Protein AF-A0A7C2HCQ3-F1 (afdb_monomer)

pLDDT: mean 74.61, std 23.24, range [26.31, 96.69]

Solvent-accessible surface area (backbone atoms only — not comparable to full-atom values): 21684 Å² total; per-residue (Å²): 138,82,88,84,86,86,86,91,80,92,74,89,76,81,78,75,85,84,84,75,88,73,80,88,72,85,78,80,72,80,73,82,78,82,71,77,76,90,86,78,84,86,84,83,83,75,94,72,88,82,81,82,81,83,88,79,90,70,85,75,81,78,80,76,79,70,92,64,84,86,74,81,78,69,44,71,68,55,45,51,50,47,51,49,47,62,70,38,38,72,70,68,66,53,65,78,71,77,67,60,49,70,47,51,26,61,64,19,39,32,42,35,49,84,54,30,34,38,34,41,28,52,45,97,90,69,49,74,50,73,54,71,48,78,38,83,57,64,50,77,80,36,66,70,37,65,40,83,39,46,25,30,44,51,51,51,51,50,50,50,56,50,49,54,50,47,39,50,54,29,48,53,54,52,52,50,52,52,35,60,74,69,71,52,68,93,79,68,55,95,73,68,74,78,68,57,69,68,58,54,50,46,52,53,51,50,50,52,51,49,51,47,40,62,68,52,46,47,27,48,53,53,42,56,56,46,36,77,75,39,71,75,38,73,41,58,58,56,37,30,50,51,28,41,51,48,37,51,51,51,49,52,52,50,53,56,57,51,54,69,39,70,71,51,38,50,30,49,51,35,37,34,49,48,33,8,47,43,50,26,52,74,68,70,49,79,85,44,75,76,55,19,68,75,44,60,58,81,50,62,83,34,69,67,29,50,52,52,40,38,50,56,48,42,33,57,54,54,47,71,52,88,59,91,46,72,69,50,46,48,48,51,62,60,70,41,44,66,57,38,50,3,49,32,41,50,52,50,55,52,25,69,74,38,84,82,42,80,58,44,78,60,48

Mean predicted aligned error: 15.87 Å

Structure (mmCIF, N/CA/C/O backbone):
data_AF-A0A7C2HCQ3-F1
#
_entry.id   AF-A0A7C2HCQ3-F1
#
loop_
_atom_site.group_PDB
_atom_site.id
_atom_site.type_symbol
_atom_site.label_atom_id
_atom_site.label_alt_id
_atom_site.label_comp_id
_atom_site.label_asym_id
_atom_site.label_entity_id
_atom_site.label_seq_id
_atom_site.pdbx_PDB_ins_code
_atom_site.Cartn_x
_atom_site.Cartn_y
_atom_site.Cartn_z
_atom_site.occupancy
_atom_site.B_iso_or_equiv
_atom_site.auth_seq_id
_atom_site.auth_comp_id
_atom_site.auth_asym_id
_atom_site.auth_atom_id
_atom_site.pdbx_PDB_model_num
ATOM 1 N N . MET A 1 1 ? -28.923 -28.740 -39.076 1.00 39.22 1 MET A N 1
ATOM 2 C CA . MET A 1 1 ? -30.188 -29.088 -38.390 1.00 39.22 1 MET A CA 1
ATOM 3 C C . MET A 1 1 ? -30.713 -27.851 -37.678 1.00 39.22 1 MET A C 1
ATOM 5 O O . MET A 1 1 ? -30.011 -27.348 -36.808 1.00 39.22 1 MET A O 1
ATOM 9 N N . PRO A 1 2 ? -31.864 -27.303 -38.096 1.00 40.78 2 PRO A N 1
ATOM 10 C CA . PRO A 1 2 ? -32.387 -26.059 -37.563 1.00 40.78 2 PRO A CA 1
ATOM 11 C C . PRO A 1 2 ? -33.374 -26.275 -36.411 1.00 40.78 2 PRO A C 1
ATOM 13 O O . PRO A 1 2 ? -34.019 -27.310 -36.264 1.00 40.78 2 PRO A O 1
ATOM 16 N N . TRP A 1 3 ? -33.458 -25.212 -35.626 1.00 28.98 3 TRP A N 1
ATOM 17 C CA . TRP A 1 3 ? -34.387 -24.896 -34.557 1.00 28.98 3 TRP A CA 1
ATOM 18 C C . TRP A 1 3 ? -35.857 -25.235 -34.859 1.00 28.98 3 TRP A C 1
ATOM 20 O O . TRP A 1 3 ? -36.369 -24.902 -35.927 1.00 28.98 3 TRP A O 1
ATOM 30 N N . LYS A 1 4 ? -36.575 -25.766 -33.859 1.00 36.06 4 LYS A N 1
ATOM 31 C CA . LYS A 1 4 ? -38.046 -25.736 -33.792 1.00 36.06 4 LYS A CA 1
ATOM 32 C C . LYS A 1 4 ? -38.505 -24.709 -32.739 1.00 36.06 4 LYS A C 1
ATOM 34 O O . LYS A 1 4 ? -38.176 -24.834 -31.565 1.00 36.06 4 LYS A O 1
ATOM 39 N N . LYS A 1 5 ? -39.259 -23.696 -33.188 1.00 35.16 5 LYS A N 1
ATOM 40 C CA . LYS A 1 5 ? -40.186 -22.820 -32.421 1.00 35.16 5 LYS A CA 1
ATOM 41 C C . LYS A 1 5 ? -41.509 -23.596 -32.208 1.00 35.16 5 LYS A C 1
ATOM 43 O O . LYS A 1 5 ? -41.767 -24.477 -33.019 1.00 35.16 5 LYS A O 1
ATOM 48 N N . ALA A 1 6 ? -42.461 -23.357 -31.299 1.00 37.09 6 ALA A N 1
ATOM 49 C CA . ALA A 1 6 ? -42.727 -22.589 -30.063 1.00 37.09 6 ALA A CA 1
ATOM 50 C C . ALA A 1 6 ? -44.045 -23.207 -29.471 1.00 37.09 6 ALA A C 1
ATOM 52 O O . ALA A 1 6 ? -44.623 -24.075 -30.130 1.00 37.09 6 ALA A O 1
ATOM 53 N N . PRO A 1 7 ? -44.580 -22.786 -28.303 1.00 34.94 7 PRO A N 1
ATOM 54 C CA . PRO A 1 7 ? -45.699 -21.830 -28.382 1.00 34.94 7 PRO A CA 1
ATOM 55 C C . PRO A 1 7 ? -45.734 -20.790 -27.235 1.00 34.94 7 PRO A C 1
ATOM 57 O O . PRO A 1 7 ? -45.015 -20.925 -26.244 1.00 34.94 7 PRO A O 1
ATOM 60 N N . PRO A 1 8 ? -46.545 -19.721 -27.366 1.00 41.28 8 PRO A N 1
ATOM 61 C CA . PRO A 1 8 ? -46.598 -18.610 -26.424 1.00 41.28 8 PRO A CA 1
ATOM 62 C C . PRO A 1 8 ? -47.683 -18.831 -25.365 1.00 41.28 8 PRO A C 1
ATOM 64 O O . PRO A 1 8 ? -48.805 -19.198 -25.695 1.00 41.28 8 PRO A O 1
ATOM 67 N N . THR A 1 9 ? -47.405 -18.501 -24.105 1.00 35.47 9 THR A N 1
ATOM 68 C CA . THR A 1 9 ? -48.469 -18.288 -23.113 1.00 35.47 9 THR A CA 1
ATOM 69 C C . THR A 1 9 ? -48.122 -17.129 -22.196 1.00 35.47 9 THR A C 1
ATOM 71 O O . THR A 1 9 ? -47.244 -17.189 -21.338 1.00 35.47 9 THR A O 1
ATOM 74 N N . THR A 1 10 ? -48.863 -16.054 -22.413 1.00 37.06 10 THR A N 1
ATOM 75 C CA . THR A 1 10 ? -49.071 -14.915 -21.532 1.00 37.06 10 THR A CA 1
ATOM 76 C C . THR A 1 10 ? -49.632 -15.349 -20.179 1.00 37.06 10 THR A C 1
ATOM 78 O O . THR A 1 10 ? -50.736 -15.881 -20.115 1.00 37.06 10 THR A O 1
ATOM 81 N N . ALA A 1 11 ? -48.942 -15.022 -19.088 1.00 33.28 11 ALA A N 1
ATOM 82 C CA . ALA A 1 11 ? -49.565 -14.873 -17.775 1.00 33.28 11 ALA A CA 1
ATOM 83 C C . ALA A 1 11 ? -48.771 -13.858 -16.941 1.00 33.28 11 ALA A C 1
ATOM 85 O O . ALA A 1 11 ? -47.763 -14.171 -16.310 1.00 33.28 11 ALA A O 1
ATOM 86 N N . ARG A 1 12 ? -49.237 -12.603 -16.940 1.00 33.84 12 ARG A N 1
ATOM 87 C CA . ARG A 1 12 ? -48.813 -11.577 -15.980 1.00 33.84 12 ARG A CA 1
ATOM 88 C C . ARG A 1 12 ? -49.200 -12.042 -14.575 1.00 33.84 12 ARG A C 1
ATOM 90 O O . ARG A 1 12 ? -50.343 -11.863 -14.159 1.00 33.84 12 ARG A O 1
ATOM 97 N N . ARG A 1 13 ? -48.258 -12.592 -13.811 1.00 30.84 13 ARG A N 1
ATOM 98 C CA . ARG A 1 13 ? -48.459 -12.817 -12.376 1.00 30.84 13 ARG A CA 1
ATOM 99 C C . ARG A 1 13 ? -48.162 -11.508 -11.641 1.00 30.84 13 ARG A C 1
ATOM 101 O O . ARG A 1 13 ? -47.013 -11.169 -11.386 1.00 30.84 13 ARG A O 1
ATOM 108 N N . ARG A 1 14 ? -49.219 -10.743 -11.344 1.00 31.03 14 ARG A N 1
ATOM 109 C CA . ARG A 1 14 ? -49.188 -9.623 -10.386 1.00 31.03 14 ARG A CA 1
ATOM 110 C C . ARG A 1 14 ? -48.670 -10.160 -9.047 1.00 31.03 14 ARG A C 1
ATOM 112 O O . ARG A 1 14 ? -49.400 -10.855 -8.344 1.00 31.03 14 ARG A O 1
ATOM 119 N N . LEU A 1 15 ? -47.433 -9.835 -8.683 1.00 30.59 15 LEU A N 1
ATOM 120 C CA . LEU A 1 15 ? -46.967 -9.974 -7.306 1.00 30.59 15 LEU A CA 1
ATOM 121 C C . LEU A 1 15 ? -47.602 -8.842 -6.490 1.00 30.59 15 LEU A C 1
ATOM 123 O O . LEU A 1 15 ? -47.352 -7.662 -6.733 1.00 30.59 15 LEU A O 1
ATOM 127 N N . LYS A 1 16 ? -48.501 -9.212 -5.571 1.00 29.22 16 LYS A N 1
ATOM 128 C CA . LYS A 1 16 ? -49.044 -8.309 -4.549 1.00 29.22 16 LYS A CA 1
ATOM 129 C C . LYS A 1 16 ? -47.906 -7.893 -3.600 1.00 29.22 16 LYS A C 1
ATOM 131 O O . LYS A 1 16 ? -47.103 -8.752 -3.240 1.00 29.22 16 LYS A O 1
ATOM 136 N N . PRO A 1 17 ? -47.846 -6.631 -3.148 1.00 29.84 17 PRO A N 1
ATOM 137 C CA . PRO A 1 17 ? -46.882 -6.219 -2.135 1.00 29.84 17 PRO A CA 1
ATOM 138 C C . PRO A 1 17 ? -47.277 -6.832 -0.783 1.00 29.84 17 PRO A C 1
ATOM 140 O O . PRO A 1 17 ? -48.382 -6.588 -0.292 1.00 29.84 17 PRO A O 1
ATOM 143 N N . SER A 1 18 ? -46.400 -7.637 -0.174 1.00 33.28 18 SER A N 1
ATOM 144 C CA . SER A 1 18 ? -46.623 -8.115 1.192 1.00 33.28 18 SER A CA 1
ATOM 145 C C . SER A 1 18 ? -46.384 -6.966 2.168 1.00 33.28 18 SER A C 1
ATOM 147 O O . SER A 1 18 ? -45.252 -6.564 2.436 1.00 33.28 18 SER A O 1
ATOM 149 N N . ARG A 1 19 ? -47.477 -6.426 2.706 1.00 32.88 19 ARG A N 1
ATOM 150 C CA . ARG A 1 19 ? -47.459 -5.611 3.916 1.00 32.88 19 ARG A CA 1
ATOM 151 C C . ARG A 1 19 ? -47.148 -6.522 5.104 1.00 32.88 19 ARG A C 1
ATOM 153 O O . ARG A 1 19 ? -48.016 -7.259 5.552 1.00 32.88 19 ARG A O 1
ATOM 160 N N . SER A 1 20 ? -45.946 -6.406 5.648 1.00 32.47 20 SER A N 1
ATOM 161 C CA . SER A 1 20 ? -45.693 -6.656 7.067 1.00 32.47 20 SER A CA 1
ATOM 162 C C . SER A 1 20 ? -44.852 -5.499 7.592 1.00 32.47 20 SER A C 1
ATOM 164 O O . SER A 1 20 ? -43.623 -5.541 7.615 1.00 32.47 20 SER A O 1
ATOM 166 N N . ALA A 1 21 ? -45.544 -4.420 7.955 1.00 33.69 21 ALA A N 1
ATOM 167 C CA . ALA A 1 21 ? -44.992 -3.362 8.782 1.00 33.69 21 ALA A CA 1
ATOM 168 C C . ALA A 1 21 ? -44.773 -3.938 10.190 1.00 33.69 21 ALA A C 1
ATOM 170 O O . ALA A 1 21 ? -45.650 -3.876 11.046 1.00 33.69 21 ALA A O 1
ATOM 171 N N . GLY A 1 22 ? -43.617 -4.569 10.395 1.00 27.75 22 GLY A N 1
ATOM 172 C CA . GLY A 1 22 ? -43.111 -4.906 11.717 1.00 27.75 22 GLY A CA 1
ATOM 173 C C . GLY A 1 22 ? -42.510 -3.651 12.332 1.00 27.75 22 GLY A C 1
ATOM 174 O O . GLY A 1 22 ? -41.503 -3.137 11.850 1.00 27.75 22 GLY A O 1
ATOM 175 N N . SER A 1 23 ? -43.158 -3.129 13.369 1.00 28.22 23 SER A N 1
AT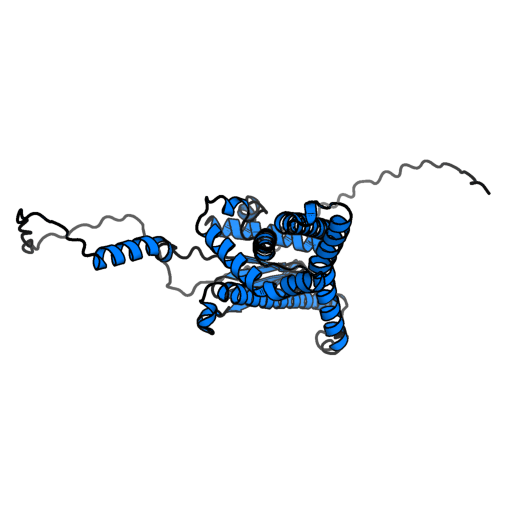OM 176 C CA . SER A 1 23 ? -42.695 -1.990 14.152 1.00 28.22 23 SER A CA 1
ATOM 177 C C . SER A 1 23 ? -41.275 -2.227 14.676 1.00 28.22 23 SER A C 1
ATOM 179 O O . SER A 1 23 ? -41.056 -3.102 15.516 1.00 28.22 23 SER A O 1
ATOM 181 N N . TRP A 1 24 ? -40.320 -1.424 14.215 1.00 28.72 24 TRP A N 1
ATOM 182 C CA . TRP A 1 24 ? -38.993 -1.327 14.808 1.00 28.72 24 TRP A CA 1
ATOM 183 C C . TRP A 1 24 ? -39.133 -0.742 16.220 1.00 28.72 24 TRP A C 1
ATOM 185 O O . TRP A 1 24 ? -39.399 0.447 16.386 1.00 28.72 24 TRP A O 1
ATOM 195 N N . LYS A 1 25 ? -39.009 -1.587 17.250 1.00 26.72 25 LYS A N 1
ATOM 196 C CA . LYS A 1 25 ? -38.786 -1.139 18.629 1.00 26.72 25 LYS A CA 1
ATOM 197 C C . LYS A 1 25 ? -37.290 -1.271 18.922 1.00 26.72 25 LYS A C 1
ATOM 199 O O . LYS A 1 25 ? -36.770 -2.380 18.822 1.00 26.72 25 LYS A O 1
ATOM 204 N N . PRO A 1 26 ? -36.582 -0.186 19.275 1.00 30.02 26 PRO A N 1
ATOM 205 C CA . PRO A 1 26 ? -35.179 -0.277 19.638 1.00 30.02 26 PRO A CA 1
ATOM 206 C C . PRO A 1 26 ? -35.065 -0.975 20.994 1.00 30.02 26 PRO A C 1
ATOM 208 O O . PRO A 1 26 ? -35.441 -0.426 22.032 1.00 30.02 26 PRO A O 1
ATOM 211 N N . THR A 1 27 ? -34.542 -2.197 20.999 1.00 29.80 27 THR A N 1
ATOM 212 C CA . THR A 1 27 ? -34.106 -2.862 22.224 1.00 29.80 27 THR A CA 1
ATOM 213 C C . THR A 1 27 ? -32.934 -2.055 22.778 1.00 29.80 27 THR A C 1
ATOM 215 O O . THR A 1 27 ? -31.862 -2.000 22.177 1.00 29.80 27 THR A O 1
ATOM 218 N N . ARG A 1 28 ? -33.148 -1.358 23.902 1.00 27.86 28 ARG A N 1
ATOM 219 C CA . ARG A 1 28 ? -32.086 -0.660 24.637 1.00 27.86 28 ARG A CA 1
ATOM 220 C C . ARG A 1 28 ? -31.093 -1.696 25.159 1.00 27.86 28 ARG A C 1
ATOM 222 O O . ARG A 1 28 ? -31.261 -2.222 26.256 1.00 27.86 28 ARG A O 1
ATOM 229 N N . VAL A 1 29 ? -30.043 -1.965 24.394 1.00 33.03 29 VAL A N 1
ATOM 230 C CA . VAL A 1 29 ? -28.829 -2.574 24.934 1.00 33.03 29 VAL A CA 1
ATOM 231 C C . VAL A 1 29 ? -28.224 -1.537 25.877 1.00 33.03 29 VAL A C 1
ATOM 233 O O . VAL A 1 29 ? -27.977 -0.395 25.481 1.00 33.03 29 VAL A O 1
ATOM 236 N N . ARG A 1 30 ? -28.071 -1.893 27.157 1.00 26.31 30 ARG A N 1
ATOM 237 C CA . ARG A 1 30 ? -27.390 -1.042 28.136 1.00 26.31 30 ARG A CA 1
ATOM 238 C C . ARG A 1 30 ? -25.979 -0.783 27.616 1.00 26.31 30 ARG A C 1
ATOM 240 O O . ARG A 1 30 ? -25.147 -1.681 27.629 1.00 26.31 30 ARG A O 1
ATOM 247 N N . ALA A 1 31 ? -25.721 0.446 27.181 1.00 29.70 31 ALA A N 1
ATOM 248 C CA . ALA A 1 31 ? -24.365 0.938 27.029 1.00 29.70 31 ALA A CA 1
ATOM 249 C C . ALA A 1 31 ? -23.656 0.726 28.371 1.00 29.70 31 ALA A C 1
ATOM 251 O O . ALA A 1 31 ? -24.111 1.245 29.399 1.00 29.70 31 ALA A O 1
ATOM 252 N N . ALA A 1 32 ? -22.583 -0.064 28.375 1.00 32.44 32 ALA A N 1
ATOM 253 C CA . ALA A 1 32 ? -21.645 -0.066 29.481 1.00 32.44 32 ALA A CA 1
ATOM 254 C C . ALA A 1 32 ? -21.129 1.371 29.602 1.00 32.44 32 ALA A C 1
ATOM 256 O O . ALA A 1 32 ? -20.390 1.870 28.756 1.00 32.44 32 ALA A O 1
ATOM 257 N N . ARG A 1 33 ? -21.649 2.083 30.602 1.00 28.00 33 ARG A N 1
ATOM 258 C CA . ARG A 1 33 ? -21.307 3.468 30.888 1.00 28.00 33 ARG A CA 1
ATOM 259 C C . ARG A 1 33 ? -19.892 3.446 31.455 1.00 28.00 33 ARG A C 1
ATOM 261 O O . ARG A 1 33 ? -19.719 3.215 32.647 1.00 28.00 33 ARG A O 1
ATOM 268 N N . TRP A 1 34 ? -18.896 3.623 30.594 1.00 36.94 34 TRP A N 1
ATOM 269 C CA . TRP A 1 34 ? -17.533 3.897 31.029 1.00 36.94 34 TRP A CA 1
ATOM 270 C C . TRP A 1 34 ? -17.567 5.185 31.863 1.00 36.94 34 TRP A C 1
ATOM 272 O O . TRP A 1 34 ? -17.940 6.246 31.359 1.00 36.94 34 TRP A O 1
ATOM 282 N N . ARG A 1 35 ? -17.293 5.066 33.166 1.00 30.44 35 ARG A N 1
ATOM 283 C CA . ARG A 1 35 ? -16.998 6.210 34.030 1.00 30.44 35 ARG A CA 1
ATOM 284 C C . ARG A 1 35 ? -15.485 6.423 33.969 1.00 30.44 35 ARG A C 1
ATOM 286 O O . ARG A 1 35 ? -14.764 5.462 34.244 1.00 30.44 35 ARG A O 1
ATOM 293 N N . PRO A 1 36 ? -14.998 7.623 33.624 1.00 34.38 36 PRO A N 1
ATOM 294 C CA . PRO A 1 36 ? -13.604 7.950 33.873 1.00 34.38 36 PRO A CA 1
ATOM 295 C C . PRO A 1 36 ? -13.326 7.849 35.385 1.00 34.38 36 PRO A C 1
ATOM 297 O O . PRO A 1 36 ? -14.243 8.092 36.175 1.00 34.38 36 PRO A O 1
ATOM 300 N N . PRO A 1 37 ? -12.102 7.490 35.808 1.00 38.00 37 PRO A N 1
ATOM 301 C CA . PRO A 1 37 ? -11.688 7.667 37.193 1.00 38.00 37 PRO A CA 1
ATOM 302 C C . PRO A 1 37 ? -11.868 9.139 37.569 1.00 38.00 37 PRO A C 1
ATOM 304 O O . PRO A 1 37 ? -11.482 10.023 36.798 1.00 38.00 37 PRO A O 1
ATOM 307 N N . ASP A 1 38 ? -12.483 9.397 38.719 1.00 34.53 38 ASP A N 1
ATOM 308 C CA . ASP A 1 38 ? -12.695 10.748 39.224 1.00 34.53 38 ASP A CA 1
ATOM 309 C C . ASP A 1 38 ? -11.347 11.492 39.286 1.00 34.53 38 ASP A C 1
ATOM 311 O O . ASP A 1 38 ? -10.428 11.060 39.981 1.00 34.53 38 ASP A O 1
ATOM 315 N N . GLY A 1 39 ? -11.217 12.601 38.542 1.00 44.69 39 GLY A N 1
ATOM 316 C CA . GLY A 1 39 ? -10.129 13.566 38.756 1.00 44.69 39 GLY A CA 1
ATOM 317 C C . GLY A 1 39 ? -9.151 13.869 37.614 1.00 44.69 39 GLY A C 1
ATOM 318 O O . GLY A 1 39 ? -8.042 14.302 37.911 1.00 44.69 39 GLY A O 1
ATOM 319 N N . ALA A 1 40 ? -9.503 13.735 36.330 1.00 38.19 40 ALA A N 1
ATOM 320 C CA . ALA A 1 40 ? -8.651 14.282 35.263 1.00 38.19 40 ALA A CA 1
ATOM 321 C C . ALA A 1 40 ? -9.455 15.008 34.173 1.00 38.19 40 ALA A C 1
ATOM 323 O O . ALA A 1 40 ? -10.279 14.408 33.491 1.00 38.19 40 ALA A O 1
ATOM 324 N N . TYR A 1 41 ? -9.141 16.298 34.003 1.00 37.84 41 TYR A N 1
ATOM 325 C CA . TYR A 1 41 ? -9.668 17.259 33.020 1.00 37.84 41 TYR A CA 1
ATOM 326 C C . TYR A 1 41 ? -11.027 17.909 33.327 1.00 37.84 41 TYR A C 1
ATOM 328 O O . TYR A 1 41 ? -11.948 17.892 32.513 1.00 37.84 41 TYR A O 1
ATOM 336 N N . ALA A 1 42 ? -11.107 18.617 34.456 1.00 31.20 42 ALA A N 1
ATOM 337 C CA . ALA A 1 42 ? -12.008 19.762 34.573 1.00 31.20 42 ALA A CA 1
ATOM 338 C C . ALA A 1 42 ? -11.372 20.975 33.863 1.00 31.20 42 ALA A C 1
ATOM 340 O O . ALA A 1 42 ? -10.404 21.557 34.348 1.00 31.20 42 ALA A O 1
ATOM 341 N N . ARG A 1 43 ? -11.896 21.344 32.687 1.00 35.53 43 ARG A N 1
ATOM 342 C CA . ARG A 1 43 ? -11.726 22.694 32.134 1.00 35.53 43 ARG A CA 1
ATOM 343 C C . ARG A 1 43 ? -12.791 23.585 32.769 1.00 35.53 43 ARG A C 1
ATOM 345 O O . ARG A 1 43 ? -13.917 23.635 32.285 1.00 35.53 43 ARG A O 1
ATOM 352 N N . GLU A 1 44 ? -12.426 24.285 33.834 1.00 32.75 44 GLU A N 1
ATOM 353 C CA . GLU A 1 44 ? -13.150 25.475 34.274 1.00 32.75 44 GLU A CA 1
ATOM 354 C C . GLU A 1 44 ? -12.566 26.693 33.556 1.00 32.75 44 GLU A C 1
ATOM 356 O O . GLU A 1 44 ? -11.386 27.012 33.669 1.00 32.75 44 GLU A O 1
ATOM 361 N N . GLY A 1 45 ? -13.407 27.350 32.766 1.00 29.55 45 GLY A N 1
ATOM 362 C CA . GLY A 1 45 ? -13.122 28.618 32.103 1.00 29.55 45 GLY A CA 1
ATOM 363 C C . GLY A 1 45 ? -14.402 29.438 32.006 1.00 29.55 45 GLY A C 1
ATOM 364 O O . GLY A 1 45 ? -14.737 29.946 30.942 1.00 29.55 45 GLY A O 1
ATOM 365 N N . GLY A 1 46 ? -15.167 29.473 33.100 1.00 28.44 46 GLY A N 1
ATOM 366 C CA . GLY A 1 46 ? -16.272 30.399 33.297 1.00 28.44 46 GLY A CA 1
ATOM 367 C C . GLY A 1 46 ? -15.730 31.696 33.884 1.00 28.44 46 GLY A C 1
ATOM 368 O O . GLY A 1 46 ? -15.033 31.682 34.895 1.00 28.44 46 GLY A O 1
ATOM 369 N N . ALA A 1 47 ? -16.037 32.812 33.233 1.00 40.28 47 ALA A N 1
ATOM 370 C CA . ALA A 1 47 ? -15.734 34.145 33.719 1.00 40.28 47 ALA A CA 1
ATOM 371 C C . ALA A 1 47 ? -16.353 34.367 35.110 1.00 40.28 47 ALA A C 1
ATOM 373 O O . ALA A 1 47 ? -17.573 34.445 35.245 1.00 40.28 47 ALA A O 1
ATOM 374 N N . GLN A 1 48 ? -15.514 34.503 36.137 1.00 30.98 48 GLN A N 1
ATOM 375 C CA . GLN A 1 48 ? -15.893 35.085 37.421 1.00 30.98 48 GLN A CA 1
ATOM 376 C C . GLN A 1 48 ? -14.815 36.077 37.853 1.00 30.98 48 GLN A C 1
ATOM 378 O O . GLN A 1 48 ? -13.626 35.767 37.887 1.00 30.98 48 GLN A O 1
ATOM 383 N N . GLY A 1 49 ? -15.259 37.310 38.103 1.00 29.55 49 GLY A N 1
ATOM 384 C CA . GLY A 1 49 ? -14.416 38.444 38.443 1.00 29.55 49 GLY A CA 1
ATOM 385 C C . GLY A 1 49 ? -13.646 38.226 39.740 1.00 29.55 49 GLY A C 1
ATOM 386 O O . GLY A 1 49 ? -14.211 37.846 40.765 1.00 29.55 49 GLY A O 1
ATOM 387 N N . PHE A 1 50 ? -12.352 38.527 39.694 1.00 26.58 50 PHE A N 1
ATOM 388 C CA . PHE A 1 50 ? -11.507 38.556 40.874 1.00 26.58 50 PHE A CA 1
ATOM 389 C C . PHE A 1 50 ? -11.502 39.972 41.459 1.00 26.58 50 PHE A C 1
ATOM 391 O O . PHE A 1 50 ? -11.042 40.927 40.833 1.00 26.58 50 PHE A O 1
ATOM 398 N N . ARG A 1 51 ? -12.063 40.097 42.665 1.00 29.28 51 ARG A N 1
ATOM 399 C CA . ARG A 1 51 ? -11.990 41.282 43.527 1.00 29.28 51 ARG A CA 1
ATOM 400 C C . ARG A 1 51 ? -10.569 41.373 44.098 1.00 29.28 51 ARG A C 1
ATOM 402 O O . ARG A 1 51 ? -10.093 40.413 44.695 1.00 29.28 51 ARG A O 1
ATOM 409 N N . VAL A 1 52 ? -9.905 42.513 43.921 1.00 34.88 52 VAL A N 1
ATOM 410 C CA . VAL A 1 52 ? -8.565 42.793 44.468 1.00 34.88 52 VAL A CA 1
ATOM 411 C C . VAL A 1 52 ? -8.700 43.251 45.929 1.00 34.88 52 VAL A C 1
ATOM 413 O O . VAL A 1 52 ? -9.454 44.194 46.168 1.00 34.88 52 VAL A O 1
ATOM 416 N N . PRO A 1 53 ? -7.995 42.650 46.907 1.00 36.34 53 PRO A N 1
ATOM 417 C CA . PRO A 1 53 ? -7.821 43.248 48.224 1.00 36.34 53 PRO A CA 1
ATOM 418 C C . PRO A 1 53 ? -6.685 44.282 48.202 1.00 36.34 53 PRO A C 1
ATOM 420 O O . PRO A 1 53 ? -5.618 44.051 47.631 1.00 36.34 53 PRO A O 1
ATOM 423 N N . GLU A 1 54 ? -6.936 45.428 48.829 1.00 40.78 54 GLU A N 1
ATOM 424 C CA . GLU A 1 54 ? -5.999 46.534 49.026 1.00 40.78 54 GLU A CA 1
ATOM 425 C C . GLU A 1 54 ? -4.715 46.129 49.774 1.00 40.78 54 GLU A C 1
ATOM 427 O O . GLU A 1 54 ? -4.727 45.296 50.679 1.00 40.78 54 GLU A O 1
ATOM 432 N N . GLY A 1 55 ? -3.618 46.831 49.463 1.00 40.97 55 GLY A N 1
ATOM 433 C CA . GLY A 1 55 ? -2.608 47.168 50.470 1.00 40.97 55 GLY A CA 1
ATOM 434 C C . GLY A 1 55 ? -1.371 46.271 50.578 1.00 40.97 55 GLY A C 1
ATOM 435 O O . GLY A 1 55 ? -1.175 45.592 51.584 1.00 40.97 55 GLY A O 1
ATOM 436 N N . ARG A 1 56 ? -0.444 46.378 49.615 1.00 33.56 56 ARG A N 1
ATOM 437 C CA . ARG A 1 56 ? 1.009 46.387 49.895 1.00 33.56 56 ARG A CA 1
ATOM 438 C C . ARG A 1 56 ? 1.792 46.903 48.683 1.00 33.56 56 ARG A C 1
ATOM 440 O O . ARG A 1 56 ? 1.857 46.247 47.648 1.00 33.56 56 ARG A O 1
ATOM 447 N N . ILE A 1 57 ? 2.378 48.093 48.809 1.00 39.88 57 ILE A N 1
ATOM 448 C CA . ILE A 1 57 ? 3.261 48.682 47.796 1.00 39.88 57 ILE A CA 1
ATOM 449 C C . ILE A 1 57 ? 4.618 47.978 47.906 1.00 39.88 57 ILE A C 1
ATOM 451 O O . ILE A 1 57 ? 5.378 48.233 48.835 1.00 39.88 57 ILE A O 1
ATOM 455 N N . LEU A 1 58 ? 4.916 47.071 46.975 1.00 41.31 58 LEU A N 1
ATOM 456 C CA . LEU A 1 58 ? 6.285 46.612 46.737 1.00 41.31 58 LEU A CA 1
ATOM 457 C C . LEU A 1 58 ? 6.986 47.652 45.844 1.00 41.31 58 LEU A C 1
ATOM 459 O O . LEU A 1 58 ? 6.364 48.119 44.883 1.00 41.31 58 LEU A O 1
ATOM 463 N N . PRO A 1 59 ? 8.242 48.049 46.122 1.00 40.16 59 PRO A N 1
ATOM 464 C CA . PRO A 1 59 ? 8.940 49.007 45.276 1.00 40.16 59 PRO A CA 1
ATOM 465 C C . PRO A 1 59 ? 9.088 48.422 43.867 1.00 40.16 59 PRO A C 1
ATOM 467 O O . PRO A 1 59 ? 9.639 47.337 43.679 1.00 40.16 59 PRO A O 1
ATOM 470 N N . ARG A 1 60 ? 8.558 49.139 42.868 1.00 38.22 60 ARG A N 1
ATOM 471 C CA . ARG A 1 60 ? 8.757 48.821 41.449 1.00 38.22 60 ARG A CA 1
ATOM 472 C C . ARG A 1 60 ? 10.266 48.768 41.180 1.00 38.22 60 ARG A C 1
ATOM 474 O O . ARG A 1 60 ? 10.935 49.748 41.512 1.00 38.22 60 ARG A O 1
ATOM 481 N N . PRO A 1 61 ? 10.820 47.712 40.557 1.00 36.78 61 PRO A N 1
ATOM 482 C CA . PRO A 1 61 ? 12.166 47.816 40.026 1.00 36.78 61 PRO A CA 1
ATOM 483 C C . PRO A 1 61 ? 12.123 48.896 38.946 1.00 36.78 61 PRO A C 1
ATOM 485 O O . PRO A 1 61 ? 11.407 48.777 37.950 1.00 36.78 61 PRO A O 1
ATOM 488 N N . ALA A 1 62 ? 12.824 49.999 39.194 1.00 37.34 62 ALA A N 1
ATOM 489 C CA . ALA A 1 62 ? 13.032 51.037 38.208 1.00 37.34 62 ALA A CA 1
ATOM 490 C C . ALA A 1 62 ? 13.779 50.403 37.030 1.00 37.34 62 ALA A C 1
ATOM 492 O O . ALA A 1 62 ? 14.979 50.147 37.107 1.00 37.34 62 ALA A O 1
ATOM 493 N N . ILE A 1 63 ? 13.061 50.112 35.945 1.00 42.28 63 ILE A N 1
ATOM 494 C CA . ILE A 1 63 ? 13.688 49.802 34.665 1.00 42.28 63 ILE A CA 1
ATOM 495 C C . ILE A 1 63 ? 14.245 51.132 34.159 1.00 42.28 63 ILE A C 1
ATOM 497 O O . ILE A 1 63 ? 13.560 51.913 33.501 1.00 42.28 63 ILE A O 1
ATOM 501 N N . LEU A 1 64 ? 15.488 51.413 34.546 1.00 38.00 64 LEU A N 1
ATOM 502 C CA . LEU A 1 64 ? 16.339 52.411 33.917 1.00 38.00 64 LEU A CA 1
ATOM 503 C C . LEU A 1 64 ? 16.551 51.968 32.467 1.00 38.00 64 LEU A C 1
ATOM 505 O O . LEU A 1 64 ? 17.428 51.162 32.165 1.00 38.00 64 LEU A O 1
ATOM 509 N N . ILE A 1 65 ? 15.710 52.469 31.564 1.00 45.00 65 ILE A N 1
ATOM 510 C CA . ILE A 1 65 ? 15.948 52.369 30.126 1.00 45.00 65 ILE A CA 1
ATOM 511 C C . ILE A 1 65 ? 17.074 53.357 29.815 1.00 45.00 65 ILE A C 1
ATOM 513 O O . ILE A 1 65 ? 16.838 54.517 29.477 1.00 45.00 65 ILE A O 1
ATOM 517 N N . SER A 1 66 ? 18.316 52.900 29.991 1.00 40.94 66 SER A N 1
ATOM 518 C CA . SER A 1 66 ? 19.474 53.567 29.408 1.00 40.94 66 SER A CA 1
ATOM 519 C C . SER A 1 66 ? 19.310 53.549 27.892 1.00 40.94 66 SER A C 1
ATOM 521 O O . SER A 1 66 ? 19.053 52.510 27.281 1.00 40.94 66 SER A O 1
ATOM 523 N N . ARG A 1 67 ? 19.422 54.727 27.284 1.00 47.25 67 ARG A N 1
ATOM 524 C CA . ARG A 1 67 ? 19.255 54.980 25.852 1.00 47.25 67 ARG A CA 1
ATOM 525 C C . ARG A 1 67 ? 20.531 54.613 25.087 1.00 47.25 67 ARG A C 1
ATOM 527 O O . ARG A 1 67 ? 21.011 55.388 24.264 1.00 47.25 67 ARG A O 1
ATOM 534 N N . GLU A 1 68 ? 21.092 53.444 25.373 1.00 44.34 68 GLU A N 1
ATOM 535 C CA . GLU A 1 68 ? 22.230 52.899 24.643 1.00 44.34 68 GLU A CA 1
ATOM 536 C C . GLU A 1 68 ? 21.728 51.995 23.519 1.00 44.34 68 GLU A C 1
ATOM 538 O O . GLU A 1 68 ? 20.828 51.173 23.684 1.00 44.34 68 GLU A O 1
ATOM 543 N N . ARG A 1 69 ? 22.271 52.229 22.324 1.00 46.56 69 ARG A N 1
ATOM 544 C CA . ARG A 1 69 ? 21.914 51.561 21.072 1.00 46.56 69 ARG A CA 1
ATOM 545 C C . ARG A 1 69 ? 21.928 50.045 21.270 1.00 46.56 69 ARG A C 1
ATOM 547 O O . ARG A 1 69 ? 22.997 49.449 21.355 1.00 46.56 69 ARG A O 1
ATOM 554 N N . LEU A 1 70 ? 20.750 49.421 21.278 1.00 42.78 70 LEU A N 1
ATOM 555 C CA . LEU A 1 70 ? 20.612 47.968 21.263 1.00 42.78 70 LEU A CA 1
ATOM 556 C C . LEU A 1 70 ? 20.982 47.451 19.863 1.00 42.78 70 LEU A C 1
ATOM 558 O O . LEU A 1 70 ? 20.128 47.115 19.047 1.00 42.78 70 LEU A O 1
ATOM 562 N N . ILE A 1 71 ? 22.277 47.443 19.551 1.00 46.69 71 ILE A N 1
ATOM 563 C CA . ILE A 1 71 ? 22.806 46.698 18.414 1.00 46.69 71 ILE A CA 1
ATOM 564 C C . ILE A 1 71 ? 22.766 45.240 18.857 1.00 46.69 71 ILE A C 1
ATOM 566 O O . ILE A 1 71 ? 23.669 44.764 19.541 1.00 46.69 71 ILE A O 1
ATOM 570 N N . ILE A 1 72 ? 21.680 44.540 18.527 1.00 54.78 72 ILE A N 1
ATOM 571 C CA . ILE A 1 72 ? 21.603 43.090 18.695 1.00 54.78 72 ILE A CA 1
ATOM 572 C C . ILE A 1 72 ? 22.621 42.498 17.716 1.00 54.78 72 ILE A C 1
ATOM 574 O O . ILE A 1 72 ? 22.323 42.265 16.545 1.00 54.78 72 ILE A O 1
ATOM 578 N N . THR A 1 73 ? 23.854 42.295 18.173 1.00 52.78 73 THR A N 1
ATOM 579 C CA . THR A 1 73 ? 24.856 41.519 17.450 1.00 52.78 73 THR A CA 1
ATOM 580 C C . THR A 1 73 ? 24.416 40.059 17.482 1.00 52.78 73 THR A C 1
ATOM 582 O O . THR A 1 73 ? 24.756 39.280 18.370 1.00 52.78 73 THR A O 1
ATOM 585 N N . LEU A 1 74 ? 23.594 39.678 16.503 1.00 57.75 74 LEU A N 1
ATOM 586 C CA . LEU A 1 74 ? 23.316 38.281 16.196 1.00 57.75 74 LEU A CA 1
ATOM 587 C C . LEU A 1 74 ? 24.634 37.637 15.763 1.00 57.75 74 LEU A C 1
ATOM 589 O O . LEU A 1 74 ? 25.039 37.721 14.606 1.00 57.75 74 LEU A O 1
ATOM 593 N N . THR A 1 75 ? 25.335 37.012 16.707 1.00 78.62 75 THR A N 1
ATOM 594 C CA . THR A 1 75 ? 26.475 36.158 16.374 1.00 78.62 75 THR A CA 1
ATOM 595 C C . THR A 1 75 ? 25.996 35.051 15.438 1.00 78.62 75 THR A C 1
ATOM 597 O O . THR A 1 75 ? 24.847 34.609 15.522 1.00 78.62 75 THR A O 1
ATOM 600 N N . LEU A 1 76 ? 26.871 34.565 14.553 1.00 71.69 76 LEU A N 1
ATOM 601 C CA . LEU A 1 76 ? 26.524 33.497 13.611 1.00 71.69 76 LEU A CA 1
ATOM 602 C C . LEU A 1 76 ? 25.941 32.271 14.335 1.00 71.69 76 LEU A C 1
ATOM 604 O O . LEU A 1 76 ? 24.994 31.662 13.855 1.00 71.69 76 LEU A O 1
ATOM 608 N N . ALA A 1 77 ? 26.435 31.958 15.536 1.00 70.31 77 ALA A N 1
ATOM 609 C CA . ALA A 1 77 ? 25.898 30.890 16.373 1.00 70.31 77 ALA A CA 1
ATOM 610 C C . ALA A 1 77 ? 24.463 31.168 16.858 1.00 70.31 77 ALA A C 1
ATOM 612 O O . ALA A 1 77 ? 23.626 30.268 16.819 1.00 70.31 77 ALA A O 1
ATOM 613 N N . SER A 1 78 ? 24.154 32.394 17.290 1.00 72.25 78 SER A N 1
ATOM 614 C CA . SER A 1 78 ? 22.799 32.791 17.698 1.00 72.25 78 SER A CA 1
ATOM 615 C C . SER A 1 78 ? 21.839 32.833 16.512 1.00 72.25 78 SER A C 1
ATOM 617 O O . SER A 1 78 ? 20.709 32.372 16.634 1.00 72.25 78 SER A O 1
ATOM 619 N N . PHE A 1 79 ? 22.302 33.301 15.350 1.00 79.25 79 PHE A N 1
ATOM 620 C CA . PHE A 1 79 ? 21.536 33.261 14.108 1.00 79.25 79 PHE A CA 1
ATOM 621 C C . PHE A 1 79 ? 21.263 31.822 13.661 1.00 79.25 79 PHE A C 1
ATOM 623 O O . PHE A 1 79 ? 20.124 31.492 13.366 1.00 79.25 79 PHE A O 1
ATOM 630 N N . LEU A 1 80 ? 22.265 30.938 13.685 1.00 77.56 80 LEU A N 1
ATOM 631 C CA . LEU A 1 80 ? 22.093 29.522 13.347 1.00 77.56 80 LEU A CA 1
ATOM 632 C C . LEU A 1 80 ? 21.180 28.802 14.341 1.00 77.56 80 LEU A C 1
ATOM 634 O O . LEU A 1 80 ? 20.361 27.989 13.927 1.00 77.56 80 LEU A O 1
ATOM 638 N N . ARG A 1 81 ? 21.267 29.112 15.641 1.00 75.69 81 ARG A N 1
ATOM 639 C CA . ARG A 1 81 ? 20.344 28.579 16.654 1.00 75.69 81 ARG A CA 1
ATOM 640 C C . ARG A 1 81 ? 18.926 29.090 16.446 1.00 75.69 81 ARG A C 1
ATOM 642 O O . ARG A 1 81 ? 18.003 28.292 16.551 1.00 75.69 81 ARG A O 1
ATOM 649 N N . LEU A 1 82 ? 18.749 30.373 16.144 1.00 79.62 82 LEU A N 1
ATOM 650 C CA . LEU A 1 82 ? 17.443 30.968 15.876 1.00 79.62 82 LEU A CA 1
ATOM 651 C C . LEU A 1 82 ? 16.848 30.415 14.579 1.00 79.62 82 LEU A C 1
ATOM 653 O O . LEU A 1 82 ? 15.708 29.978 14.586 1.00 79.62 82 LEU A O 1
ATOM 657 N N . ALA A 1 83 ? 17.627 30.344 13.501 1.00 76.44 83 ALA A N 1
ATOM 658 C CA . ALA A 1 83 ? 17.232 29.720 12.244 1.00 76.44 83 ALA A CA 1
ATOM 659 C C . ALA A 1 83 ? 16.875 28.246 12.460 1.00 76.44 83 ALA A C 1
ATOM 661 O O . ALA A 1 83 ? 15.825 27.803 12.013 1.00 76.44 83 ALA A O 1
ATOM 662 N N . ALA A 1 84 ? 17.679 27.498 13.220 1.00 74.31 84 ALA A N 1
ATOM 663 C CA . ALA A 1 84 ? 17.359 26.124 13.588 1.00 74.31 84 ALA A CA 1
ATOM 664 C C . ALA A 1 84 ? 16.055 26.038 14.392 1.00 74.31 84 ALA A C 1
ATOM 666 O O . ALA A 1 84 ? 15.239 25.183 14.078 1.00 74.31 84 ALA A O 1
ATOM 667 N N . HIS A 1 85 ? 15.818 26.923 15.366 1.00 71.31 85 HIS A N 1
ATOM 668 C CA . HIS A 1 85 ? 14.572 26.960 16.143 1.00 71.31 85 HIS A CA 1
ATOM 669 C C . HIS A 1 85 ? 13.363 27.341 15.289 1.00 71.31 85 HIS A C 1
ATOM 671 O O . HIS A 1 85 ? 12.329 26.703 15.410 1.00 71.31 85 HIS A O 1
ATOM 677 N N . VAL A 1 86 ? 13.486 28.319 14.393 1.00 75.94 86 VAL A N 1
ATOM 678 C CA . VAL A 1 86 ? 12.419 28.730 13.468 1.00 75.94 86 VAL A CA 1
ATOM 679 C C . VAL A 1 86 ? 12.135 27.625 12.444 1.00 75.94 86 VAL A C 1
ATOM 681 O O . VAL A 1 86 ? 10.982 27.360 12.120 1.00 75.94 86 VAL A O 1
ATOM 684 N N . HIS A 1 87 ? 13.158 26.903 11.982 1.00 69.19 87 HIS A N 1
ATOM 685 C CA . HIS A 1 87 ? 12.986 25.738 11.112 1.00 69.19 87 HIS A CA 1
ATOM 686 C C . HIS A 1 87 ? 12.497 24.486 11.863 1.00 69.19 87 HIS A C 1
ATOM 688 O O . HIS A 1 87 ? 11.864 23.626 11.248 1.00 69.19 87 HIS A O 1
ATOM 694 N N . LEU A 1 88 ? 12.743 24.384 13.176 1.00 58.97 88 LEU A N 1
ATOM 695 C CA . LEU A 1 88 ? 12.175 23.357 14.056 1.00 58.97 88 LEU A CA 1
ATOM 696 C C . LEU A 1 88 ? 10.807 23.737 14.630 1.00 58.97 88 LEU A C 1
ATOM 698 O O . LEU A 1 88 ? 10.127 22.842 15.116 1.00 58.97 88 LEU A O 1
ATOM 702 N N . MET A 1 89 ? 10.368 24.996 14.575 1.00 46.44 89 MET A N 1
ATOM 703 C CA . MET A 1 89 ? 9.062 25.407 15.104 1.00 46.44 89 MET A CA 1
ATOM 704 C C . MET A 1 89 ? 7.922 24.579 14.508 1.00 46.44 89 MET A C 1
ATOM 706 O O . MET A 1 89 ? 7.172 24.023 15.291 1.00 46.44 89 MET A O 1
ATOM 710 N N . PRO A 1 90 ? 7.847 24.305 13.191 1.00 46.31 90 PRO A N 1
ATOM 711 C CA . PRO A 1 90 ? 6.824 23.405 12.646 1.00 46.31 90 PRO A CA 1
ATOM 712 C C . PRO A 1 90 ? 6.900 21.955 13.165 1.00 46.31 90 PRO A C 1
ATOM 714 O O . PRO A 1 90 ? 5.947 21.196 13.023 1.00 46.31 90 PRO A O 1
ATOM 717 N N . ILE A 1 91 ? 8.046 21.537 13.718 1.00 47.97 91 ILE A N 1
ATOM 718 C CA . ILE A 1 91 ? 8.259 20.223 14.349 1.00 47.97 91 ILE A CA 1
ATOM 719 C C . ILE A 1 91 ? 7.845 20.249 15.832 1.00 47.97 91 ILE A C 1
ATOM 721 O O . ILE A 1 91 ? 7.447 19.215 16.358 1.00 47.97 91 ILE A O 1
ATOM 725 N N . LEU A 1 92 ? 7.937 21.407 16.493 1.00 39.19 92 LEU A N 1
ATOM 726 C CA . LEU A 1 92 ? 7.584 21.613 17.903 1.00 39.19 92 LEU A CA 1
ATOM 727 C C . LEU A 1 92 ? 6.119 22.058 18.088 1.00 39.19 92 LEU A C 1
ATOM 729 O O . LEU A 1 92 ? 5.484 21.678 19.064 1.00 39.19 92 LEU A O 1
ATOM 733 N N . GLU A 1 93 ? 5.581 22.823 17.137 1.00 41.56 93 GLU A N 1
ATOM 734 C CA . GLU A 1 93 ? 4.208 23.345 17.072 1.00 41.56 93 GLU A CA 1
ATOM 735 C C . GLU A 1 93 ? 3.245 22.426 16.320 1.00 41.56 93 GLU A C 1
ATOM 737 O O . GLU A 1 93 ? 2.052 22.722 16.253 1.00 41.56 93 GLU A O 1
ATOM 742 N N . SER A 1 94 ? 3.701 21.275 15.806 1.00 43.66 94 SER A N 1
ATOM 743 C CA . SER A 1 94 ? 2.766 20.179 15.564 1.00 43.66 94 SER A CA 1
ATOM 744 C C . SER A 1 94 ? 2.316 19.648 16.926 1.00 43.66 94 SER A C 1
ATOM 746 O O . SER A 1 94 ? 2.748 18.578 17.358 1.00 43.66 94 SER A O 1
ATOM 748 N N . GLY A 1 95 ? 1.478 20.420 17.627 1.00 40.47 95 GLY A N 1
ATOM 749 C CA . GLY A 1 95 ? 0.615 19.881 18.663 1.00 40.47 95 GLY A CA 1
ATOM 750 C C . GLY A 1 95 ? 0.015 18.612 18.083 1.00 40.47 95 GLY A C 1
ATOM 751 O O . GLY A 1 95 ? -0.421 18.627 16.932 1.00 40.47 95 GLY A O 1
ATOM 752 N N . GLU A 1 96 ? 0.157 17.502 18.802 1.00 44.19 96 GLU A N 1
ATOM 753 C CA . GLU A 1 96 ? -0.187 16.170 18.318 1.00 44.19 96 GLU A CA 1
ATOM 754 C C . GLU A 1 96 ? -1.687 16.107 17.983 1.00 44.19 96 GLU A C 1
ATOM 756 O O . GLU A 1 96 ? -2.494 15.592 18.756 1.00 44.19 96 GLU A O 1
ATOM 761 N N . GLU A 1 97 ? -2.088 16.597 16.805 1.00 53.50 97 GLU A N 1
ATOM 762 C CA . GLU A 1 97 ? -3.233 16.049 16.101 1.00 53.50 97 GLU A CA 1
ATOM 763 C C . GLU A 1 97 ? -2.916 14.566 16.019 1.00 53.50 97 GLU A C 1
ATOM 765 O O . GLU A 1 97 ? -1.974 14.143 15.340 1.00 53.50 97 GLU A O 1
ATOM 770 N N . THR A 1 98 ? -3.610 13.793 16.852 1.00 62.25 98 THR A N 1
ATOM 771 C CA . THR A 1 98 ? -3.372 12.366 16.975 1.00 62.25 98 THR A CA 1
ATOM 772 C C . THR A 1 98 ? -3.653 11.783 15.602 1.00 62.25 98 THR A C 1
ATOM 774 O O . THR A 1 98 ? -4.801 11.648 15.199 1.00 62.25 98 THR A O 1
ATOM 777 N N . LEU A 1 99 ? -2.598 11.509 14.840 1.00 72.88 99 LEU A N 1
ATOM 778 C CA . LEU A 1 99 ? -2.732 10.983 13.493 1.00 72.88 99 LEU A CA 1
ATOM 779 C C . LEU A 1 99 ? -3.283 9.568 13.607 1.00 72.88 99 LEU A C 1
ATOM 781 O O . LEU A 1 99 ? -2.576 8.637 14.004 1.00 72.88 99 LEU A O 1
ATOM 785 N N . VAL A 1 100 ? -4.562 9.438 13.273 1.00 83.56 100 VAL A N 1
ATOM 786 C CA . VAL A 1 100 ? -5.250 8.159 13.185 1.00 83.56 100 VAL A CA 1
ATOM 787 C C . VAL A 1 100 ? -5.215 7.701 11.733 1.00 83.56 100 VAL A C 1
ATOM 789 O O . VAL A 1 100 ? -5.484 8.464 10.801 1.00 83.56 100 VAL A O 1
ATOM 792 N N . GLY A 1 101 ? -4.843 6.443 11.542 1.00 85.88 101 GLY A N 1
ATOM 793 C CA . GLY A 1 101 ? -4.996 5.741 10.271 1.00 85.88 101 GLY A CA 1
ATOM 794 C C . GLY A 1 101 ? -5.762 4.448 10.484 1.00 85.88 101 GLY A C 1
ATOM 795 O O . GLY A 1 101 ? -5.999 4.053 11.626 1.00 85.88 101 GLY A O 1
ATOM 796 N N . GLY A 1 102 ? -6.111 3.763 9.406 1.00 88.12 102 GLY A N 1
ATOM 797 C CA . GLY A 1 102 ? -6.761 2.472 9.515 1.00 88.12 102 GLY A CA 1
ATOM 798 C C . GLY A 1 102 ? -6.477 1.537 8.352 1.00 88.12 102 GLY A C 1
ATOM 799 O O . GLY A 1 102 ? -5.654 1.799 7.475 1.00 88.12 102 GLY A O 1
ATOM 800 N N . GLN A 1 103 ? -7.123 0.381 8.425 1.00 91.81 103 GLN A N 1
ATOM 801 C CA . GLN A 1 103 ? -7.154 -0.626 7.380 1.00 91.81 103 GLN A CA 1
ATOM 802 C C . GLN A 1 103 ? -8.499 -1.348 7.438 1.00 91.81 103 GLN A C 1
ATOM 804 O O . GLN A 1 103 ? -8.921 -1.797 8.506 1.00 91.81 103 GLN A O 1
ATOM 809 N N . ALA A 1 104 ? -9.150 -1.523 6.292 1.00 93.38 104 ALA A N 1
ATOM 810 C CA . ALA A 1 104 ? -10.316 -2.392 6.203 1.00 93.38 104 ALA A CA 1
ATOM 811 C C . ALA A 1 104 ? -9.928 -3.871 6.360 1.00 93.38 104 ALA A C 1
ATOM 813 O O . ALA A 1 104 ? -8.884 -4.320 5.876 1.00 93.38 104 ALA A O 1
ATOM 814 N N . VAL A 1 105 ? -10.792 -4.625 7.032 1.00 93.81 105 VAL A N 1
ATOM 815 C CA . VAL A 1 105 ? -10.712 -6.084 7.173 1.00 93.81 105 VAL A CA 1
ATOM 816 C C . VAL A 1 105 ? -12.067 -6.701 6.817 1.00 93.81 105 VAL A C 1
ATOM 818 O O . VAL A 1 105 ? -13.018 -5.979 6.508 1.00 93.81 105 VAL A O 1
ATOM 821 N N . MET A 1 106 ? -12.176 -8.030 6.833 1.00 91.44 106 MET A N 1
ATOM 822 C CA . MET A 1 106 ? -13.443 -8.702 6.529 1.00 91.44 106 MET A CA 1
ATOM 823 C C . MET A 1 106 ? -14.503 -8.307 7.565 1.00 91.44 106 MET A C 1
ATOM 825 O O . MET A 1 106 ? -14.283 -8.457 8.763 1.00 91.44 106 MET A O 1
ATOM 829 N N . GLU A 1 107 ? -15.624 -7.749 7.100 1.00 93.62 107 GLU A N 1
ATOM 830 C CA . GLU A 1 107 ? -16.713 -7.221 7.938 1.00 93.62 107 GLU A CA 1
ATOM 831 C C . GLU A 1 107 ? -16.281 -6.225 9.039 1.00 93.62 107 GLU A C 1
ATOM 833 O O . GLU A 1 107 ? -16.976 -6.058 10.048 1.00 93.62 107 GLU A O 1
ATOM 838 N N . GLY A 1 108 ? -15.157 -5.522 8.866 1.00 94.94 108 GLY A N 1
ATOM 839 C CA . GLY A 1 108 ? -14.608 -4.697 9.937 1.00 94.94 108 GLY A CA 1
ATOM 840 C C . GLY A 1 108 ? -13.564 -3.667 9.526 1.00 94.94 108 GLY A C 1
ATOM 841 O O . GLY A 1 108 ? -13.210 -3.507 8.358 1.00 94.94 108 GLY A O 1
ATOM 842 N N . VAL A 1 109 ? -13.049 -2.965 10.532 1.00 96.19 109 VAL A N 1
ATOM 843 C CA . VAL A 1 109 ? -11.989 -1.964 10.381 1.00 96.19 109 VAL A CA 1
ATOM 844 C C . VAL A 1 109 ? -10.993 -2.064 11.531 1.00 96.19 109 VAL A C 1
ATOM 846 O O . VAL A 1 109 ? -11.369 -2.254 12.688 1.00 96.19 109 VAL A O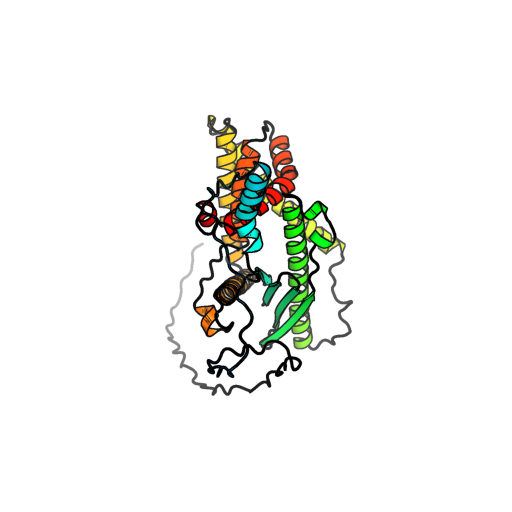 1
ATOM 849 N N . MET A 1 110 ? -9.714 -1.925 11.206 1.00 95.50 110 MET A N 1
ATOM 850 C CA . MET A 1 110 ? -8.644 -1.692 12.164 1.00 95.50 110 MET A CA 1
ATOM 851 C C . MET A 1 110 ? -8.294 -0.209 12.164 1.00 95.50 110 MET A C 1
ATOM 853 O O . MET A 1 110 ? -8.043 0.356 11.106 1.00 95.50 110 MET A O 1
ATOM 857 N N . MET A 1 111 ? -8.271 0.406 13.343 1.00 94.25 111 MET A N 1
ATOM 858 C CA . MET A 1 111 ? -7.835 1.782 13.562 1.00 94.25 111 MET A CA 1
ATOM 859 C C . MET A 1 111 ? -6.535 1.775 14.360 1.00 94.25 111 MET A C 1
ATOM 861 O O . MET A 1 111 ? -6.391 1.039 15.336 1.00 94.25 111 MET A O 1
ATOM 865 N N . ARG A 1 112 ? -5.592 2.623 13.963 1.00 90.50 112 ARG A N 1
ATOM 866 C CA . ARG A 1 112 ? -4.278 2.780 14.580 1.00 90.50 112 ARG A CA 1
ATOM 867 C C . ARG A 1 112 ? -4.118 4.199 15.104 1.00 90.50 112 ARG A C 1
ATOM 869 O O . ARG A 1 112 ? -4.237 5.157 14.346 1.00 90.50 112 ARG A O 1
ATOM 876 N N . ALA A 1 113 ? -3.732 4.295 16.367 1.00 87.94 113 ALA A N 1
ATOM 877 C CA . ALA A 1 113 ? -3.238 5.499 17.017 1.00 87.94 113 ALA A CA 1
ATOM 878 C C . ALA A 1 113 ? -1.712 5.379 17.260 1.00 87.94 113 ALA A C 1
ATOM 880 O O . ALA A 1 113 ? -1.127 4.308 17.049 1.00 87.94 113 ALA A O 1
ATOM 881 N N . PRO A 1 114 ? -1.022 6.444 17.711 1.00 82.88 114 PRO A N 1
ATOM 882 C CA . PRO A 1 114 ? 0.426 6.410 17.944 1.00 82.88 114 PRO A CA 1
ATOM 883 C C . PRO A 1 114 ? 0.910 5.312 18.906 1.00 82.88 114 PRO A C 1
ATOM 885 O O . PRO A 1 114 ? 2.034 4.835 18.750 1.00 82.88 114 PRO A O 1
ATOM 888 N N . HIS A 1 115 ? 0.073 4.903 19.867 1.00 84.88 115 HIS A N 1
ATOM 889 C CA . HIS A 1 115 ? 0.428 3.974 20.950 1.00 84.88 115 HIS A CA 1
ATOM 890 C C . HIS A 1 115 ? -0.528 2.786 21.117 1.00 84.88 115 HIS A C 1
ATOM 892 O O . HIS A 1 115 ? -0.350 1.971 22.021 1.00 84.88 115 HIS A O 1
ATOM 898 N N . SER A 1 116 ? -1.532 2.652 20.256 1.00 90.31 116 SER A N 1
ATOM 899 C CA . SER A 1 116 ? -2.513 1.569 20.319 1.00 90.31 116 SER A CA 1
ATOM 900 C C . SER A 1 116 ? -3.100 1.288 18.941 1.00 90.31 116 SER A C 1
ATOM 902 O O . SER A 1 116 ? -3.003 2.101 18.019 1.00 90.31 116 SER A O 1
ATOM 904 N N . TYR A 1 117 ? -3.695 0.114 18.788 1.00 93.94 117 TYR A N 1
ATOM 905 C CA . TYR A 1 117 ? -4.590 -0.177 17.677 1.00 93.94 117 TYR A CA 1
ATOM 906 C C . TYR A 1 117 ? -5.796 -0.956 18.192 1.00 93.94 117 TYR A C 1
ATOM 908 O O . TYR A 1 117 ? -5.696 -1.688 19.180 1.00 93.94 117 TYR A O 1
ATOM 916 N N . ALA A 1 118 ? -6.918 -0.800 17.503 1.00 95.69 118 ALA A N 1
ATOM 917 C CA . ALA A 1 118 ? -8.149 -1.519 17.777 1.00 95.69 118 ALA A CA 1
ATOM 918 C C . ALA A 1 118 ? -8.731 -2.045 16.466 1.00 95.69 118 ALA A C 1
ATOM 920 O O . ALA A 1 118 ? -8.844 -1.299 15.496 1.00 95.69 118 ALA A O 1
ATOM 921 N N . THR A 1 119 ? -9.100 -3.322 16.432 1.00 96.69 119 THR A N 1
ATOM 922 C CA . THR A 1 119 ? -9.794 -3.941 15.297 1.00 96.69 119 THR A CA 1
ATOM 923 C C . THR A 1 119 ? -11.207 -4.285 15.716 1.00 96.69 119 THR A C 1
ATOM 925 O O . THR A 1 119 ? -11.386 -5.052 16.655 1.00 96.69 119 THR A O 1
ATOM 928 N N . ALA A 1 120 ? -12.200 -3.733 15.025 1.00 96.56 120 ALA A N 1
ATOM 929 C CA . ALA A 1 120 ? -13.610 -4.005 15.264 1.00 96.56 120 ALA A CA 1
ATOM 930 C C . ALA A 1 120 ? -14.195 -4.775 14.077 1.00 96.56 120 ALA A C 1
ATOM 932 O O . ALA A 1 120 ? -14.130 -4.303 12.940 1.00 96.56 120 ALA A O 1
ATOM 933 N N . VAL A 1 121 ? -14.772 -5.946 14.344 1.00 96.38 121 VAL A N 1
ATOM 934 C CA . VAL A 1 121 ? -15.345 -6.847 13.334 1.00 96.38 121 VAL A CA 1
ATOM 935 C C . VAL A 1 121 ? -16.804 -7.110 13.666 1.00 96.38 121 VAL A C 1
ATOM 937 O O . VAL A 1 121 ? -17.146 -7.435 14.804 1.00 96.38 121 VAL A O 1
ATOM 940 N N . ARG A 1 122 ? -17.678 -6.956 12.672 1.00 94.38 122 ARG A N 1
ATOM 941 C CA . ARG A 1 122 ? -19.109 -7.220 12.799 1.00 94.38 122 ARG A CA 1
ATOM 942 C C . ARG A 1 122 ? -19.394 -8.693 12.513 1.00 94.38 122 ARG A C 1
ATOM 944 O O . ARG A 1 122 ? -19.070 -9.198 11.445 1.00 94.38 122 ARG A O 1
ATOM 951 N N . ARG A 1 123 ? -20.053 -9.361 13.453 1.00 92.75 123 ARG A N 1
ATOM 952 C CA . ARG A 1 123 ? -20.557 -10.726 13.300 1.00 92.75 123 ARG A CA 1
ATOM 953 C C . ARG A 1 123 ? -21.853 -10.750 12.472 1.00 92.75 123 ARG A C 1
ATOM 955 O O . ARG A 1 123 ? -22.568 -9.741 12.425 1.00 92.75 123 ARG A O 1
ATOM 962 N N . PRO A 1 124 ? -22.216 -11.900 11.874 1.00 88.12 124 PRO A N 1
ATOM 963 C CA . PRO A 1 124 ? -23.487 -12.076 11.164 1.00 88.12 124 PRO A CA 1
ATOM 964 C C . PRO A 1 124 ? -24.733 -11.798 12.021 1.00 88.12 124 PRO A C 1
ATOM 966 O O . PRO A 1 124 ? -25.722 -11.280 11.509 1.00 88.12 124 PRO A O 1
ATOM 969 N N . ASP A 1 125 ? -24.669 -12.071 13.329 1.00 88.06 125 ASP A N 1
ATOM 970 C CA . ASP A 1 125 ? -25.735 -11.779 14.305 1.00 88.06 125 ASP A CA 1
ATOM 971 C C . ASP A 1 125 ? -25.872 -10.275 14.638 1.00 88.06 125 ASP A C 1
ATOM 973 O O . ASP A 1 125 ? -26.783 -9.861 15.356 1.00 88.06 125 ASP A O 1
ATOM 977 N N . GLY A 1 126 ? -24.983 -9.439 14.094 1.00 87.50 126 GLY A N 1
ATOM 978 C CA . GLY A 1 126 ? -24.951 -7.996 14.292 1.00 87.50 126 GLY A CA 1
ATOM 979 C C . GLY A 1 126 ? -24.128 -7.528 15.492 1.00 87.50 126 GLY A C 1
ATOM 980 O O . GLY A 1 126 ? -23.987 -6.314 15.659 1.00 87.50 126 GLY A O 1
ATOM 981 N N . GLN A 1 127 ? -23.559 -8.433 16.293 1.00 92.12 127 GLN A N 1
ATOM 982 C CA . GLN A 1 127 ? -22.638 -8.068 17.370 1.00 92.12 127 GLN A CA 1
ATOM 983 C C . GLN A 1 127 ? -21.298 -7.583 16.805 1.00 92.12 127 GLN A C 1
ATOM 985 O O . GLN A 1 127 ? -20.907 -7.937 15.694 1.00 92.12 127 GLN A O 1
ATOM 990 N N . VAL A 1 128 ? -20.574 -6.767 17.571 1.00 94.31 128 VAL A N 1
ATOM 991 C CA . VAL A 1 128 ? -19.241 -6.281 17.191 1.00 94.31 128 VAL A CA 1
ATOM 992 C C . VAL A 1 128 ? -18.222 -6.817 18.185 1.00 94.31 128 VAL A C 1
ATOM 994 O O . VAL A 1 128 ? -18.342 -6.569 19.383 1.00 94.31 128 VAL A O 1
ATOM 997 N N . VAL A 1 129 ? -17.221 -7.534 17.680 1.00 95.44 129 VAL A N 1
ATOM 998 C CA . VAL A 1 129 ? -16.089 -8.038 18.467 1.00 95.44 129 VAL A CA 1
ATOM 999 C C . VAL A 1 129 ? -14.906 -7.102 18.259 1.00 95.44 129 VAL A C 1
ATOM 1001 O O . VAL A 1 129 ? -14.631 -6.691 17.131 1.00 95.44 129 VAL A O 1
ATOM 1004 N N . ILE A 1 130 ? -14.221 -6.749 19.346 1.00 96.50 130 ILE A N 1
ATOM 1005 C CA . ILE A 1 130 ? -13.130 -5.772 19.342 1.00 96.50 130 ILE A CA 1
ATOM 1006 C C . ILE A 1 130 ? -11.861 -6.419 19.914 1.00 96.50 130 ILE A C 1
ATOM 1008 O O . ILE A 1 130 ? -11.898 -6.965 21.013 1.00 96.50 130 ILE A O 1
ATOM 1012 N N . ASP A 1 131 ? -10.743 -6.335 19.187 1.00 94.94 131 ASP A N 1
ATOM 1013 C CA . ASP A 1 131 ? -9.385 -6.617 19.690 1.00 94.94 131 ASP A CA 1
ATOM 1014 C C . ASP A 1 131 ? -8.629 -5.292 19.806 1.00 94.94 131 ASP A C 1
ATOM 1016 O O . ASP A 1 131 ? -8.328 -4.658 18.795 1.00 94.94 131 ASP A O 1
ATOM 1020 N N . GLU A 1 132 ? -8.334 -4.866 21.034 1.00 95.00 132 GLU A N 1
ATOM 1021 C CA . GLU A 1 132 ? -7.549 -3.665 21.329 1.00 95.00 132 GLU A CA 1
ATOM 1022 C C . GLU A 1 132 ? -6.231 -4.058 21.987 1.00 95.00 132 GLU A C 1
ATOM 1024 O O . GLU A 1 132 ? -6.213 -4.820 22.956 1.00 95.00 132 GLU A O 1
ATOM 1029 N N . ARG A 1 133 ? -5.109 -3.535 21.475 1.00 92.31 133 ARG A N 1
ATOM 1030 C CA . ARG A 1 133 ? -3.791 -3.769 22.079 1.00 92.31 133 ARG A CA 1
ATOM 1031 C C . ARG A 1 133 ? -2.893 -2.534 22.010 1.00 92.31 133 ARG A C 1
ATOM 1033 O O . ARG A 1 133 ? -2.980 -1.756 21.053 1.00 92.31 133 ARG A O 1
ATOM 1040 N N . PRO A 1 134 ? -1.960 -2.387 22.969 1.00 90.94 134 PRO A N 1
ATOM 1041 C CA . PRO A 1 134 ? -0.924 -1.371 22.878 1.00 90.94 134 PRO A CA 1
ATOM 1042 C C . PRO A 1 134 ? -0.020 -1.633 21.669 1.00 90.94 134 PRO A C 1
ATOM 1044 O O . PRO A 1 134 ? 0.266 -2.780 21.307 1.00 90.94 134 PRO A O 1
ATOM 1047 N N . LEU A 1 135 ? 0.451 -0.551 21.057 1.00 85.88 135 LEU A N 1
ATOM 1048 C CA . LEU A 1 135 ? 1.364 -0.577 19.927 1.00 85.88 135 LEU A CA 1
ATOM 1049 C C . LEU A 1 135 ? 2.707 0.051 20.325 1.00 85.88 135 LEU A C 1
ATOM 1051 O O . LEU A 1 135 ? 2.782 1.270 20.487 1.00 85.88 135 LEU A O 1
ATOM 1055 N N . PRO A 1 136 ? 3.786 -0.740 20.454 1.00 81.62 136 PRO A N 1
ATOM 1056 C CA . PRO A 1 136 ? 5.102 -0.184 20.736 1.00 81.62 136 PRO A CA 1
ATOM 1057 C C . PRO A 1 136 ? 5.632 0.609 19.533 1.00 81.62 136 PRO A C 1
ATOM 1059 O O . PRO A 1 136 ? 5.494 0.194 18.375 1.00 81.62 136 PRO A O 1
ATOM 1062 N N . LYS A 1 137 ? 6.299 1.736 19.798 1.00 78.62 137 LYS A N 1
ATOM 1063 C CA . LYS A 1 137 ? 6.976 2.527 18.765 1.00 78.62 137 LYS A CA 1
ATOM 1064 C C . LYS A 1 137 ? 8.257 1.813 18.333 1.00 78.62 137 LYS A C 1
ATOM 1066 O O . LYS A 1 137 ? 9.211 1.668 19.095 1.00 78.62 137 LYS A O 1
ATOM 1071 N N . LEU A 1 138 ? 8.310 1.382 17.072 1.00 78.00 138 LEU A N 1
ATOM 1072 C CA . LEU A 1 138 ? 9.448 0.616 16.546 1.00 78.00 138 LEU A CA 1
ATOM 1073 C C . LEU A 1 138 ? 10.769 1.412 16.593 1.00 78.00 138 LEU A C 1
ATOM 1075 O O . LEU A 1 138 ? 11.832 0.836 16.804 1.00 78.00 138 LEU A O 1
ATOM 1079 N N . SER A 1 139 ? 10.687 2.740 16.473 1.00 75.38 139 SER A N 1
ATOM 1080 C CA . SER A 1 139 ? 11.808 3.684 16.584 1.00 75.38 139 SER A CA 1
ATOM 1081 C C . SER A 1 139 ? 12.368 3.849 18.001 1.00 75.38 139 SER A C 1
ATOM 1083 O O . SER A 1 139 ? 13.453 4.409 18.169 1.00 75.38 139 SER A O 1
ATOM 1085 N N . GLU A 1 140 ? 11.628 3.431 19.029 1.00 80.19 140 GLU A N 1
ATOM 1086 C CA . GLU A 1 140 ? 12.123 3.376 20.411 1.00 80.19 140 GLU A CA 1
ATOM 1087 C C . GLU A 1 140 ? 12.926 2.097 20.634 1.00 80.19 140 GLU A C 1
ATOM 1089 O O . GLU A 1 140 ? 13.981 2.141 21.256 1.00 80.19 140 GLU A O 1
ATOM 1094 N N . LYS A 1 141 ? 12.482 0.984 20.037 1.00 81.25 141 LYS A N 1
ATOM 1095 C CA . LYS A 1 141 ? 13.167 -0.311 20.114 1.00 81.25 141 LYS A CA 1
ATOM 1096 C C . LYS A 1 141 ? 14.420 -0.390 19.232 1.00 81.25 141 LYS A C 1
ATOM 1098 O O . LYS A 1 141 ? 15.410 -0.987 19.639 1.00 81.25 141 LYS A O 1
ATOM 1103 N N . TYR A 1 142 ? 14.386 0.199 18.034 1.00 86.56 142 TYR A N 1
ATOM 1104 C CA . TYR A 1 142 ? 15.492 0.157 17.071 1.00 86.56 142 TYR A CA 1
ATOM 1105 C C . TYR A 1 142 ? 15.886 1.574 16.617 1.00 86.56 142 TYR A C 1
ATOM 1107 O O . TYR A 1 142 ? 15.209 2.155 15.762 1.00 86.56 142 TYR A O 1
ATOM 1115 N N . PRO A 1 143 ? 17.001 2.138 17.123 1.00 85.06 143 PRO A N 1
ATOM 1116 C CA . PRO A 1 143 ? 17.443 3.493 16.774 1.00 85.06 143 PRO A CA 1
ATOM 1117 C C . PRO A 1 143 ? 17.711 3.705 15.277 1.00 85.06 143 PRO A C 1
ATOM 1119 O O . PRO A 1 143 ? 17.450 4.788 14.758 1.00 85.06 143 PRO A O 1
ATOM 1122 N N . ALA A 1 144 ? 18.158 2.668 14.557 1.00 84.25 144 ALA A N 1
ATOM 1123 C CA . ALA A 1 144 ? 18.386 2.725 13.108 1.00 84.25 144 ALA A CA 1
ATOM 1124 C C . ALA A 1 144 ? 17.111 3.067 12.311 1.00 84.25 144 ALA A C 1
ATOM 1126 O O . ALA A 1 144 ? 17.182 3.721 11.274 1.00 84.25 144 ALA A O 1
ATOM 1127 N N . LEU A 1 145 ? 15.926 2.716 12.831 1.00 84.12 145 LEU A N 1
ATOM 1128 C CA . LEU A 1 145 ? 14.632 3.045 12.220 1.00 84.12 145 LEU A CA 1
ATOM 1129 C C . LEU A 1 145 ? 14.211 4.506 12.438 1.00 84.12 145 LEU A C 1
ATOM 1131 O O . LEU A 1 145 ? 13.080 4.871 12.132 1.00 84.12 145 LEU A O 1
ATOM 1135 N N . ARG A 1 146 ? 15.092 5.355 12.978 1.00 81.75 146 ARG A N 1
ATOM 1136 C CA . ARG A 1 146 ? 14.910 6.816 13.014 1.00 81.75 146 ARG A CA 1
ATOM 1137 C C . ARG A 1 146 ? 15.460 7.494 11.758 1.00 81.75 146 ARG A C 1
ATOM 1139 O O . ARG A 1 146 ? 14.995 8.583 11.404 1.00 81.75 146 ARG A O 1
ATOM 1146 N N . LEU 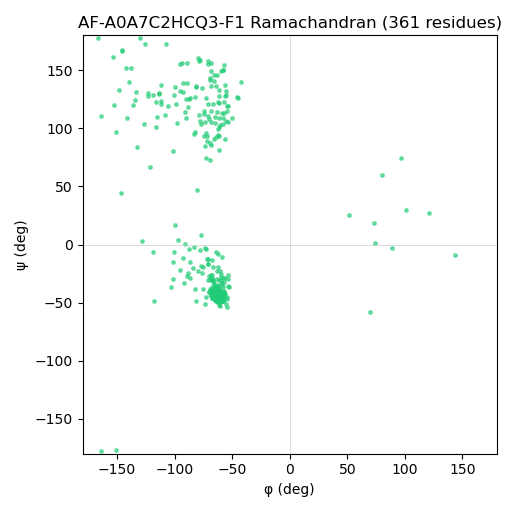A 1 147 ? 16.417 6.847 11.087 1.00 85.00 147 LEU A N 1
ATOM 1147 C CA . LEU A 1 147 ? 17.065 7.350 9.879 1.00 85.00 147 LEU A CA 1
ATOM 1148 C C . LEU A 1 147 ? 16.065 7.430 8.711 1.00 85.00 147 LEU A C 1
ATOM 1150 O O . LEU A 1 147 ? 15.164 6.588 8.625 1.00 85.00 147 LEU A O 1
ATOM 1154 N N . PRO A 1 148 ? 16.192 8.429 7.815 1.00 84.75 148 PRO A N 1
ATOM 1155 C CA . PRO A 1 148 ? 15.368 8.504 6.610 1.00 84.75 148 PRO A CA 1
ATOM 1156 C C . PRO A 1 148 ? 15.524 7.236 5.764 1.00 84.75 148 PRO A C 1
ATOM 1158 O O . PRO A 1 148 ? 16.548 6.559 5.852 1.00 84.75 148 PRO A O 1
ATOM 1161 N N . ILE A 1 149 ? 14.511 6.910 4.954 1.00 87.00 149 ILE A N 1
ATOM 1162 C CA . ILE A 1 149 ? 14.423 5.680 4.137 1.00 87.00 149 ILE A CA 1
ATOM 1163 C C . ILE A 1 149 ? 14.218 4.426 5.007 1.00 87.00 149 ILE A C 1
ATOM 1165 O O . ILE A 1 149 ? 13.191 3.756 4.878 1.00 87.00 149 ILE A O 1
ATOM 1169 N N . LEU A 1 150 ? 15.121 4.143 5.953 1.00 86.69 150 LEU A N 1
ATOM 1170 C CA . LEU A 1 150 ? 15.026 2.991 6.863 1.00 86.69 150 LEU A CA 1
ATOM 1171 C C . LEU A 1 150 ? 13.786 3.058 7.758 1.00 86.69 150 LEU A C 1
ATOM 1173 O O . LEU A 1 150 ? 13.120 2.047 7.983 1.00 86.69 150 LEU A O 1
ATOM 1177 N N . ARG A 1 151 ? 13.415 4.255 8.219 1.00 86.12 151 ARG A N 1
ATOM 1178 C CA . ARG A 1 151 ? 12.164 4.462 8.960 1.00 86.12 151 ARG A CA 1
ATOM 1179 C C . ARG A 1 151 ? 10.919 4.142 8.147 1.00 86.12 151 ARG A C 1
ATOM 1181 O O . ARG A 1 151 ? 9.948 3.643 8.714 1.00 86.12 151 ARG A O 1
ATOM 1188 N N . GLY A 1 152 ? 10.944 4.409 6.840 1.00 85.25 152 GLY A N 1
ATOM 1189 C CA . GLY A 1 152 ? 9.845 4.084 5.937 1.00 85.25 152 GLY A CA 1
ATOM 1190 C C . GLY A 1 152 ? 9.652 2.580 5.843 1.00 85.25 152 GLY A C 1
ATOM 1191 O O . GLY A 1 152 ? 8.548 2.091 6.062 1.00 85.25 152 GLY A O 1
ATOM 1192 N N . ILE A 1 153 ? 10.751 1.846 5.651 1.00 89.12 153 ILE A N 1
ATOM 1193 C CA . ILE A 1 153 ? 10.760 0.378 5.652 1.00 89.12 153 ILE A CA 1
ATOM 1194 C C . ILE A 1 153 ? 10.233 -0.167 6.987 1.00 89.12 153 ILE A C 1
ATOM 1196 O O . ILE A 1 153 ? 9.339 -1.009 6.996 1.00 89.12 153 ILE A O 1
ATOM 1200 N N . GLY A 1 154 ? 10.729 0.343 8.120 1.00 87.50 154 GLY A N 1
ATOM 1201 C CA . GLY A 1 154 ? 10.279 -0.089 9.447 1.00 87.50 154 GLY A CA 1
ATOM 1202 C C . GLY A 1 154 ? 8.797 0.198 9.708 1.00 87.50 154 GLY A C 1
ATOM 1203 O O . GLY A 1 154 ? 8.077 -0.656 10.225 1.00 87.50 154 GLY A O 1
ATOM 1204 N N . THR A 1 155 ? 8.320 1.380 9.312 1.00 85.31 155 THR A N 1
ATOM 1205 C CA . THR A 1 155 ? 6.916 1.782 9.490 1.00 85.31 155 THR A CA 1
ATOM 1206 C C . THR A 1 155 ? 5.983 0.955 8.610 1.00 85.31 155 THR A C 1
ATOM 1208 O O . THR A 1 155 ? 4.953 0.484 9.093 1.00 85.31 155 THR A O 1
ATOM 1211 N N . LEU A 1 156 ? 6.358 0.737 7.345 1.00 86.00 156 LEU A N 1
ATOM 1212 C CA . LEU A 1 156 ? 5.609 -0.095 6.404 1.00 86.00 156 LEU A CA 1
ATOM 1213 C C . LEU A 1 156 ? 5.585 -1.559 6.859 1.00 86.00 156 LEU A C 1
ATOM 1215 O O . LEU A 1 156 ? 4.530 -2.185 6.848 1.00 86.00 156 LEU A O 1
ATOM 1219 N N . GLY A 1 157 ? 6.719 -2.084 7.334 1.00 88.94 157 GLY A N 1
ATOM 1220 C CA . GLY A 1 157 ? 6.813 -3.432 7.893 1.00 88.94 157 GLY A CA 1
ATOM 1221 C C . GLY A 1 157 ? 5.916 -3.623 9.118 1.00 88.94 157 GLY A C 1
ATOM 1222 O O . GLY A 1 157 ? 5.187 -4.610 9.196 1.00 88.94 157 GLY A O 1
ATOM 1223 N N . GLN A 1 158 ? 5.896 -2.654 10.043 1.00 88.38 158 GLN A N 1
ATOM 1224 C CA . GLN A 1 158 ? 4.988 -2.686 11.193 1.00 88.38 158 GLN A CA 1
ATOM 1225 C C . GLN A 1 158 ? 3.518 -2.629 10.758 1.00 88.38 158 GLN A C 1
ATOM 1227 O O . GLN A 1 158 ? 2.703 -3.387 11.278 1.00 88.38 158 GLN A O 1
ATOM 1232 N N . ALA A 1 159 ? 3.180 -1.751 9.808 1.00 87.56 159 ALA A N 1
ATOM 1233 C CA . ALA A 1 159 ? 1.822 -1.632 9.284 1.00 87.56 159 ALA A CA 1
ATOM 1234 C C . ALA A 1 159 ? 1.356 -2.938 8.621 1.00 87.56 159 ALA A C 1
ATOM 1236 O O . ALA A 1 159 ? 0.266 -3.411 8.922 1.00 87.56 159 ALA A O 1
ATOM 1237 N N . MET A 1 160 ? 2.206 -3.571 7.807 1.00 89.25 160 MET A N 1
ATOM 1238 C CA . MET A 1 160 ? 1.914 -4.858 7.174 1.00 89.25 160 MET A CA 1
ATOM 1239 C C . MET A 1 160 ? 1.725 -5.979 8.205 1.00 89.25 160 MET A C 1
ATOM 1241 O O . MET A 1 160 ? 0.770 -6.746 8.108 1.00 89.25 160 MET A O 1
ATOM 1245 N N . ALA A 1 161 ? 2.588 -6.057 9.224 1.00 90.50 161 ALA A N 1
ATOM 1246 C CA . ALA A 1 161 ? 2.459 -7.051 10.291 1.00 90.50 161 ALA A CA 1
ATOM 1247 C C . ALA A 1 161 ? 1.143 -6.891 11.076 1.00 90.50 161 ALA A C 1
ATOM 1249 O O . ALA A 1 161 ? 0.467 -7.881 11.360 1.00 90.50 161 ALA A O 1
ATOM 1250 N N . LEU A 1 162 ? 0.753 -5.649 11.389 1.00 91.06 162 LEU A N 1
ATOM 1251 C CA . LEU A 1 162 ? -0.540 -5.349 12.010 1.00 91.06 162 LEU A CA 1
ATOM 1252 C C . LEU A 1 162 ? -1.710 -5.682 11.085 1.00 91.06 162 LEU A C 1
ATOM 1254 O O . LEU A 1 162 ? -2.678 -6.282 11.538 1.00 91.06 162 LEU A O 1
ATOM 1258 N N . GLY A 1 163 ? -1.607 -5.344 9.801 1.00 91.06 163 GLY A N 1
ATOM 1259 C CA . GLY A 1 163 ? -2.626 -5.642 8.802 1.00 91.06 163 GLY A CA 1
ATOM 1260 C C . GLY A 1 163 ? -2.892 -7.140 8.675 1.00 91.06 163 GLY A C 1
ATOM 1261 O O . GLY A 1 163 ? -4.043 -7.562 8.721 1.00 91.06 163 GLY A O 1
ATOM 1262 N N . ILE A 1 164 ? -1.837 -7.961 8.605 1.00 90.12 164 ILE A N 1
ATOM 1263 C CA . ILE A 1 164 ? -1.952 -9.429 8.593 1.00 90.12 164 ILE A CA 1
ATOM 1264 C C . ILE A 1 164 ? -2.617 -9.927 9.878 1.00 90.12 164 ILE A C 1
ATOM 1266 O O . ILE A 1 164 ? -3.484 -10.799 9.830 1.00 90.12 164 ILE A O 1
ATOM 1270 N N . LYS A 1 165 ? -2.233 -9.376 11.033 1.00 91.94 165 LYS A N 1
ATOM 1271 C CA . LYS A 1 165 ? -2.825 -9.753 12.318 1.00 91.94 165 LYS A CA 1
ATOM 1272 C C . LYS A 1 165 ? -4.317 -9.412 12.388 1.00 91.94 165 LYS A C 1
ATOM 1274 O O . LYS A 1 165 ? -5.098 -10.247 12.832 1.00 91.94 165 LYS A O 1
ATOM 1279 N N . ALA A 1 166 ? -4.705 -8.227 11.926 1.00 93.88 166 ALA A N 1
ATOM 1280 C CA . ALA A 1 166 ? -6.094 -7.783 11.896 1.00 93.88 166 ALA A CA 1
ATOM 1281 C C . ALA A 1 166 ? -6.941 -8.621 10.921 1.00 93.88 166 ALA A C 1
ATOM 1283 O O . ALA A 1 166 ? -8.061 -9.000 11.252 1.00 93.88 166 ALA A O 1
ATOM 1284 N N . LEU A 1 167 ? -6.387 -8.979 9.755 1.00 91.12 167 LEU A N 1
ATOM 1285 C CA . LEU A 1 167 ? -7.044 -9.878 8.801 1.00 91.12 167 LEU A CA 1
ATOM 1286 C C . LEU A 1 167 ? -7.269 -11.272 9.396 1.00 91.12 167 LEU A C 1
ATOM 1288 O O . LEU A 1 167 ? -8.381 -11.789 9.305 1.00 91.12 167 LEU A O 1
ATOM 1292 N N . ARG A 1 168 ? -6.256 -11.847 10.059 1.00 90.75 168 ARG A N 1
ATOM 1293 C CA . ARG A 1 168 ? -6.389 -13.130 10.773 1.00 90.75 168 ARG A CA 1
ATOM 1294 C C . ARG A 1 168 ? -7.476 -13.068 11.837 1.00 90.75 168 ARG A C 1
ATOM 1296 O O . ARG A 1 168 ? -8.362 -13.905 11.830 1.00 90.75 168 ARG A O 1
ATOM 1303 N N . PHE A 1 169 ? -7.470 -12.022 12.661 1.00 92.88 169 PHE A N 1
ATOM 1304 C CA . PHE A 1 169 ? -8.517 -11.812 13.658 1.00 92.88 169 PHE A CA 1
ATOM 1305 C C . PHE A 1 169 ? -9.919 -11.750 13.028 1.00 92.88 169 PHE A C 1
ATOM 1307 O O . PHE A 1 169 ? -10.835 -12.402 13.519 1.00 92.88 169 PHE A O 1
ATOM 1314 N N . SER A 1 170 ? -10.094 -11.029 11.914 1.00 92.62 170 SER A N 1
ATOM 1315 C CA . SER A 1 170 ? -11.393 -10.976 11.226 1.00 92.62 170 SER A CA 1
ATOM 1316 C C . SER A 1 170 ? -11.836 -12.323 10.650 1.00 92.62 170 SER A C 1
ATOM 1318 O O . SER A 1 170 ? -13.018 -12.653 10.719 1.00 92.62 170 SER A O 1
ATOM 1320 N N . ALA A 1 171 ? -10.895 -13.119 10.135 1.00 90.31 171 ALA A N 1
ATOM 1321 C CA . ALA A 1 171 ? -11.172 -14.461 9.638 1.00 90.31 171 ALA A CA 1
ATOM 1322 C C . ALA A 1 171 ? -11.564 -15.409 10.781 1.00 90.31 171 ALA A C 1
ATOM 1324 O O . ALA A 1 171 ? -12.563 -16.114 10.667 1.00 90.31 171 ALA A O 1
ATOM 1325 N N . ASP A 1 172 ? -10.847 -15.360 11.908 1.00 89.50 172 ASP A N 1
ATOM 1326 C CA . ASP A 1 172 ? -11.145 -16.170 13.092 1.00 89.50 172 ASP A CA 1
ATOM 1327 C C . ASP A 1 172 ? -12.555 -15.870 13.631 1.00 89.50 172 ASP A C 1
ATOM 1329 O O . ASP A 1 172 ? -13.311 -16.791 13.941 1.00 89.50 172 ASP A O 1
ATOM 1333 N N . VAL A 1 173 ? -12.946 -14.590 13.696 1.00 90.88 173 VAL A N 1
ATOM 1334 C CA . VAL A 1 173 ? -14.295 -14.175 14.130 1.00 90.88 173 VAL A CA 1
ATOM 1335 C C . VAL A 1 173 ? -15.376 -14.678 13.168 1.00 90.88 173 VAL A C 1
ATOM 1337 O O . VAL A 1 173 ? -16.432 -15.128 13.622 1.00 90.88 173 VAL A O 1
ATOM 1340 N N . ALA A 1 174 ? -15.129 -14.627 11.856 1.00 87.50 174 ALA A N 1
ATOM 1341 C CA . ALA A 1 174 ? -16.058 -15.148 10.854 1.00 87.50 174 ALA A CA 1
ATOM 1342 C C . ALA A 1 174 ? -16.234 -16.671 10.988 1.00 87.50 174 ALA A C 1
ATOM 1344 O O . ALA A 1 174 ? -17.363 -17.151 11.083 1.00 87.50 174 ALA A O 1
ATOM 1345 N N . MET A 1 175 ? -15.132 -17.415 11.114 1.00 86.44 175 MET A N 1
ATOM 1346 C CA . MET A 1 175 ? -15.154 -18.872 11.290 1.00 86.44 175 MET A CA 1
ATOM 1347 C C . MET A 1 175 ? -15.853 -19.301 12.586 1.00 86.44 175 MET A C 1
ATOM 1349 O O . MET A 1 175 ? -16.589 -20.286 12.597 1.00 86.44 175 MET A O 1
ATOM 1353 N N . GLN A 1 176 ? -15.647 -18.568 13.685 1.00 86.44 176 GLN A N 1
ATOM 1354 C CA . GLN A 1 176 ? -16.339 -18.826 14.952 1.00 86.44 176 GLN A CA 1
ATOM 1355 C C . GLN A 1 176 ? -17.849 -18.611 14.825 1.00 86.44 176 GLN A C 1
ATOM 1357 O O . GLN A 1 176 ? -18.628 -19.422 15.318 1.00 86.44 176 GLN A O 1
ATOM 1362 N N . ALA A 1 177 ? -18.274 -17.548 14.136 1.00 84.69 177 ALA A N 1
ATOM 1363 C CA . ALA A 1 177 ? -19.693 -17.293 13.909 1.00 84.69 177 ALA A CA 1
ATOM 1364 C C . ALA A 1 177 ? -20.360 -18.386 13.054 1.00 84.69 177 ALA A C 1
ATOM 1366 O O . ALA A 1 177 ? -21.484 -18.789 13.347 1.00 84.69 177 ALA A O 1
ATOM 1367 N N . GLU A 1 178 ? -19.670 -18.901 12.034 1.00 82.94 178 GLU A N 1
ATOM 1368 C CA . GLU A 1 178 ? -20.150 -20.036 11.235 1.00 82.94 178 GLU A CA 1
ATOM 1369 C C . GLU A 1 178 ? -20.229 -21.331 12.057 1.00 82.94 178 GLU A C 1
ATOM 1371 O O . GLU A 1 178 ? -21.189 -22.089 11.924 1.00 82.94 178 GLU A O 1
ATOM 1376 N N . ALA A 1 179 ? -19.254 -21.575 12.940 1.00 82.06 179 ALA A N 1
ATOM 1377 C CA . ALA A 1 179 ? -19.240 -22.738 13.828 1.00 82.06 179 ALA A CA 1
ATOM 1378 C C . ALA A 1 179 ? -20.430 -22.752 14.794 1.00 82.06 179 ALA A C 1
ATOM 1380 O O . ALA A 1 179 ? -21.119 -23.764 14.924 1.00 82.06 179 ALA A O 1
ATOM 1381 N N . GLU A 1 180 ? -20.690 -21.607 15.430 1.00 81.50 180 GLU A N 1
ATOM 1382 C CA . GLU A 1 180 ? -21.818 -21.421 16.342 1.00 81.50 180 GLU A CA 1
ATOM 1383 C C . GLU A 1 180 ? -23.161 -21.571 15.616 1.00 81.50 180 GLU A C 1
ATOM 1385 O O . GLU A 1 180 ? -24.077 -22.202 16.142 1.00 81.50 180 GLU A O 1
ATOM 1390 N N . ALA A 1 181 ? -23.276 -21.055 14.387 1.00 77.56 181 ALA A N 1
ATOM 1391 C CA . ALA A 1 181 ? -24.477 -21.211 13.567 1.00 77.56 181 ALA A CA 1
ATOM 1392 C C . ALA A 1 181 ? -24.704 -22.663 13.099 1.00 77.56 181 ALA A C 1
ATOM 1394 O O . ALA A 1 181 ? -25.850 -23.079 12.933 1.00 77.56 181 ALA A O 1
ATOM 1395 N N . GLY A 1 182 ? -23.628 -23.433 12.905 1.00 76.75 182 GLY A N 1
ATOM 1396 C CA . GLY A 1 182 ? -23.658 -24.850 12.530 1.00 76.75 182 GLY A CA 1
ATOM 1397 C C . GLY A 1 182 ? -23.847 -25.827 13.697 1.00 76.75 182 GLY A C 1
ATOM 1398 O O . GLY A 1 182 ? -23.926 -27.029 13.461 1.00 76.75 182 GLY A O 1
ATOM 1399 N N . GLY A 1 183 ? -23.925 -25.339 14.942 1.00 67.00 183 GLY A N 1
ATOM 1400 C CA . GLY A 1 183 ? -24.152 -26.169 16.131 1.00 67.00 183 GLY A CA 1
ATOM 1401 C C . GLY A 1 183 ? -22.957 -27.024 16.566 1.00 67.00 183 GLY A C 1
ATOM 1402 O O . GLY A 1 183 ? -23.142 -27.976 17.323 1.00 67.00 183 GLY A O 1
ATOM 1403 N N . GLU A 1 184 ? -21.739 -26.713 16.117 1.00 60.19 184 GLU A N 1
ATOM 1404 C CA . GLU A 1 184 ? -20.548 -27.465 16.518 1.00 60.19 184 GLU A CA 1
ATOM 1405 C C . GLU A 1 184 ? -19.905 -26.888 17.798 1.00 60.19 184 GLU A C 1
ATOM 1407 O O . GLU A 1 184 ? -19.816 -25.667 17.956 1.00 60.19 184 GLU A O 1
ATOM 1412 N N . PRO A 1 185 ? -19.441 -27.734 18.740 1.00 56.88 185 PRO A N 1
ATOM 1413 C CA . PRO A 1 185 ? -18.910 -27.275 20.020 1.00 56.88 185 PRO A CA 1
ATOM 1414 C C . PRO A 1 185 ? -17.583 -26.514 19.867 1.00 56.88 185 PRO A C 1
ATOM 1416 O O . PRO A 1 185 ? -16.651 -26.960 19.198 1.00 56.88 185 PRO A O 1
ATOM 1419 N N . ALA A 1 186 ? -17.463 -25.394 20.591 1.00 55.44 186 ALA A N 1
ATOM 1420 C CA . ALA A 1 186 ? -16.327 -24.461 20.561 1.00 55.44 186 ALA A CA 1
ATOM 1421 C C . ALA A 1 186 ? -14.948 -25.068 20.924 1.00 55.44 186 ALA A C 1
ATOM 1423 O O . ALA A 1 186 ? -13.920 -24.415 20.745 1.00 55.44 186 ALA A O 1
ATOM 1424 N N . GLY A 1 187 ? -14.907 -26.299 21.446 1.00 48.19 187 GLY A N 1
ATOM 1425 C CA . GLY A 1 187 ? -13.690 -26.964 21.924 1.00 48.19 187 GLY A CA 1
ATOM 1426 C C . GLY A 1 187 ? -12.991 -27.889 20.920 1.00 48.19 187 GLY A C 1
ATOM 1427 O O . GLY A 1 187 ? -11.793 -28.120 21.070 1.00 48.19 187 GLY A O 1
ATOM 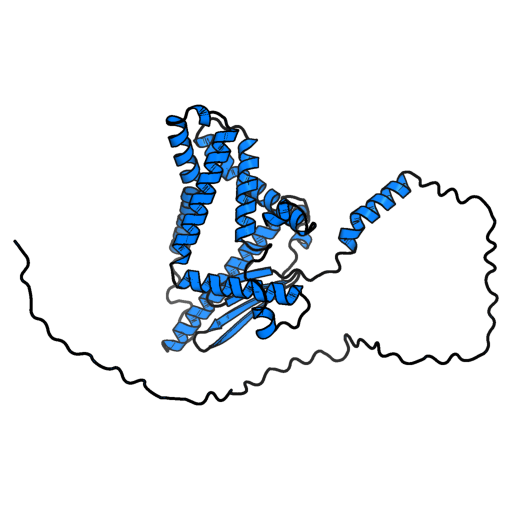1428 N N . ASP A 1 188 ? -13.686 -28.400 19.897 1.00 45.12 188 ASP A N 1
ATOM 1429 C CA . ASP A 1 188 ? -13.173 -29.534 19.100 1.00 45.12 188 ASP A CA 1
ATOM 1430 C C . ASP A 1 188 ? -12.380 -29.109 17.842 1.00 45.12 188 ASP A C 1
ATOM 1432 O O . ASP A 1 188 ? -11.656 -29.884 17.219 1.00 45.12 188 ASP A O 1
ATOM 1436 N N . ARG A 1 189 ? -12.432 -27.821 17.475 1.00 51.38 189 ARG A N 1
ATOM 1437 C CA . ARG A 1 189 ? -11.919 -27.340 16.179 1.00 51.38 189 ARG A CA 1
ATOM 1438 C C . ARG A 1 189 ? -10.516 -26.746 16.147 1.00 51.38 189 ARG A C 1
ATOM 1440 O O . ARG A 1 189 ? -10.063 -26.395 15.064 1.00 51.38 189 ARG A O 1
ATOM 1447 N N . ARG A 1 190 ? -9.744 -26.734 17.241 1.00 47.16 190 ARG A N 1
ATOM 1448 C CA . ARG A 1 190 ? -8.282 -26.522 17.092 1.00 47.16 190 ARG A CA 1
ATOM 1449 C C . ARG A 1 190 ? -7.608 -27.635 16.265 1.00 47.16 190 ARG A C 1
ATOM 1451 O O . ARG A 1 190 ? -6.437 -27.513 15.941 1.00 47.16 190 ARG A O 1
ATOM 1458 N N . LYS A 1 191 ? -8.326 -28.717 15.930 1.00 41.97 191 LYS A N 1
ATOM 1459 C CA . LYS A 1 191 ? -7.828 -29.860 15.147 1.00 41.97 191 LYS A CA 1
ATOM 1460 C C . LYS A 1 191 ? -8.556 -30.106 13.817 1.00 41.97 191 LYS A C 1
ATOM 1462 O O . LYS A 1 191 ? -8.117 -30.955 13.048 1.00 41.97 191 LYS A O 1
ATOM 1467 N N . GLY A 1 192 ? -9.636 -29.386 13.517 1.00 38.50 192 GLY A N 1
ATOM 1468 C CA . GLY A 1 192 ? -10.475 -29.638 12.341 1.00 38.50 192 GLY A CA 1
ATOM 1469 C C . GLY A 1 192 ? -10.191 -28.670 11.198 1.00 38.50 192 GLY A C 1
ATOM 1470 O O . GLY A 1 192 ? -10.938 -27.715 11.020 1.00 38.50 192 GLY A O 1
ATOM 1471 N N . GLY A 1 193 ? -9.131 -28.922 10.425 1.00 49.16 193 GLY A N 1
ATOM 1472 C CA . GLY A 1 193 ? -8.926 -28.269 9.126 1.00 49.16 193 GLY A CA 1
ATOM 1473 C C . GLY A 1 193 ? -7.939 -27.101 9.088 1.00 49.16 193 GLY A C 1
ATOM 1474 O O . GLY A 1 193 ? -8.078 -26.228 8.233 1.00 49.16 193 GLY A O 1
ATOM 1475 N N . GLU A 1 194 ? -6.916 -27.073 9.947 1.00 59.59 194 GLU A N 1
ATOM 1476 C CA . GLU A 1 194 ? -5.728 -26.279 9.619 1.00 59.59 194 GLU A CA 1
ATOM 1477 C C . GLU A 1 194 ? -5.144 -26.856 8.321 1.00 59.59 194 GLU A C 1
ATOM 1479 O O . GLU A 1 194 ? -4.642 -27.983 8.307 1.00 59.59 194 GLU A O 1
ATOM 1484 N N . LEU A 1 195 ? -5.266 -26.121 7.205 1.00 64.62 195 LEU A N 1
ATOM 1485 C CA . LEU A 1 195 ? -4.550 -26.453 5.973 1.00 64.62 195 LEU A CA 1
ATOM 1486 C C . LEU A 1 195 ? -3.101 -26.754 6.367 1.00 64.62 195 LEU A C 1
ATOM 1488 O O . LEU A 1 195 ? -2.496 -25.929 7.062 1.00 64.62 195 LEU A O 1
ATOM 1492 N N . PRO A 1 196 ? -2.541 -27.912 5.978 1.00 83.19 196 PRO A N 1
ATOM 1493 C CA . PRO A 1 196 ? -1.226 -28.288 6.459 1.00 83.19 196 PRO A CA 1
ATOM 1494 C C . PRO A 1 196 ? -0.245 -27.172 6.097 1.00 83.19 196 PRO A C 1
ATOM 1496 O O . PRO A 1 196 ? -0.337 -26.600 5.012 1.00 83.19 196 PRO A O 1
ATOM 1499 N N . GLY A 1 197 ? 0.655 -26.805 7.015 1.00 85.06 197 GLY A N 1
ATOM 1500 C CA . GLY A 1 197 ? 1.430 -25.558 6.911 1.00 85.06 197 GLY A CA 1
ATOM 1501 C C . GLY A 1 197 ? 2.180 -25.379 5.581 1.00 85.06 197 GLY A C 1
ATOM 1502 O O . GLY A 1 197 ? 2.378 -24.251 5.130 1.00 85.06 197 GLY A O 1
ATOM 1503 N N . TRP A 1 198 ? 2.520 -26.480 4.903 1.00 86.56 198 TRP A N 1
ATOM 1504 C CA . TRP A 1 198 ? 3.100 -26.470 3.559 1.00 86.56 198 TRP A CA 1
ATOM 1505 C C . TRP A 1 198 ? 2.140 -25.948 2.475 1.00 86.56 198 TRP A C 1
ATOM 1507 O O . TRP A 1 198 ? 2.595 -25.286 1.550 1.00 86.56 198 TRP A O 1
ATOM 1517 N N . VAL A 1 199 ? 0.825 -26.170 2.590 1.00 88.31 199 VAL A N 1
ATOM 1518 C CA . VAL A 1 199 ? -0.201 -25.627 1.677 1.00 88.31 199 VAL A CA 1
ATOM 1519 C C . VAL A 1 199 ? -0.341 -24.123 1.865 1.00 88.31 199 VAL A C 1
ATOM 1521 O O . VAL A 1 199 ? -0.450 -23.386 0.885 1.00 88.31 199 VAL A O 1
ATOM 1524 N N . LEU A 1 200 ? -0.303 -23.643 3.111 1.00 83.75 200 LEU A N 1
ATOM 1525 C CA . LEU A 1 200 ? -0.286 -22.207 3.389 1.00 83.75 200 LEU A CA 1
ATOM 1526 C C . LEU A 1 200 ? 0.990 -21.561 2.829 1.00 83.75 200 LEU A C 1
ATOM 1528 O O . LEU A 1 200 ? 0.916 -20.527 2.165 1.00 83.75 200 LEU A O 1
ATOM 1532 N N . ALA A 1 201 ? 2.147 -22.192 3.051 1.00 87.50 201 ALA A N 1
ATOM 1533 C CA . ALA A 1 201 ? 3.423 -21.737 2.506 1.00 87.50 201 ALA A CA 1
ATOM 1534 C C . ALA A 1 201 ? 3.419 -21.728 0.969 1.00 87.50 201 ALA A C 1
ATOM 1536 O O . ALA A 1 201 ? 3.870 -20.756 0.368 1.00 87.50 201 ALA A O 1
ATOM 1537 N N . LEU A 1 202 ? 2.852 -22.758 0.335 1.00 92.69 202 LEU A N 1
ATOM 1538 C CA . LEU A 1 202 ? 2.716 -22.850 -1.117 1.00 92.69 202 LEU A CA 1
ATOM 1539 C C . LEU A 1 202 ? 1.817 -21.742 -1.674 1.00 92.69 202 LEU A C 1
ATOM 1541 O O . LEU A 1 202 ? 2.202 -21.083 -2.634 1.00 92.69 2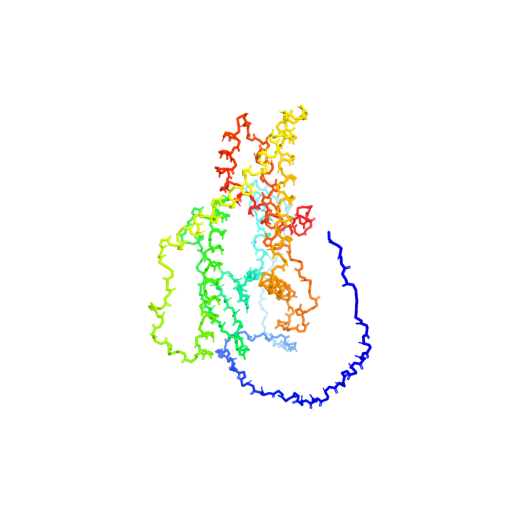02 LEU A O 1
ATOM 1545 N N . ASN A 1 203 ? 0.656 -21.489 -1.062 1.00 90.06 203 ASN A N 1
ATOM 1546 C CA . ASN A 1 203 ? -0.233 -20.398 -1.476 1.00 90.06 203 ASN A CA 1
ATOM 1547 C C . ASN A 1 203 ? 0.435 -19.027 -1.327 1.00 90.06 203 ASN A C 1
ATOM 1549 O O . ASN A 1 203 ? 0.300 -18.170 -2.204 1.00 90.06 203 ASN A O 1
ATOM 1553 N N . LEU A 1 204 ? 1.181 -18.820 -0.240 1.00 88.25 204 LEU A N 1
ATOM 1554 C CA . LEU A 1 204 ? 1.926 -17.584 -0.020 1.00 88.25 204 LEU A CA 1
ATOM 1555 C C . LEU A 1 204 ? 3.039 -17.409 -1.061 1.00 88.25 204 LEU A C 1
ATOM 1557 O O . LEU A 1 204 ? 3.168 -16.329 -1.636 1.00 88.25 204 LEU A O 1
ATOM 1561 N N . ALA A 1 205 ? 3.804 -18.466 -1.341 1.00 92.56 205 ALA A N 1
ATOM 1562 C CA . ALA A 1 205 ? 4.854 -18.460 -2.354 1.00 92.56 205 ALA A CA 1
ATOM 1563 C C . ALA A 1 205 ? 4.278 -18.212 -3.754 1.00 92.56 205 ALA A C 1
ATOM 1565 O O . ALA A 1 205 ? 4.767 -17.341 -4.471 1.00 92.56 205 ALA A O 1
ATOM 1566 N N . PHE A 1 206 ? 3.200 -18.911 -4.114 1.00 95.31 206 PHE A N 1
ATOM 1567 C CA . PHE A 1 206 ? 2.488 -18.712 -5.373 1.00 95.31 206 PHE A CA 1
ATOM 1568 C C . PHE A 1 206 ? 1.996 -17.271 -5.513 1.00 95.31 206 PHE A C 1
ATOM 1570 O O . PHE A 1 206 ? 2.264 -16.636 -6.528 1.00 95.31 206 PHE A O 1
ATOM 1577 N N . SER A 1 207 ? 1.349 -16.725 -4.479 1.00 92.19 207 SER A N 1
ATOM 1578 C CA . SER A 1 207 ? 0.876 -15.337 -4.477 1.00 92.19 207 SER A CA 1
ATOM 1579 C C . SER A 1 207 ? 2.037 -14.362 -4.663 1.00 92.19 207 SER A C 1
ATOM 1581 O O . SER A 1 207 ? 1.972 -13.473 -5.508 1.00 92.19 207 SER A O 1
ATOM 1583 N N . PHE A 1 208 ? 3.132 -14.546 -3.925 1.00 90.88 208 PHE A N 1
ATOM 1584 C CA . PHE A 1 208 ? 4.311 -13.691 -4.025 1.00 90.88 208 PHE A CA 1
ATOM 1585 C C . PHE A 1 208 ? 4.926 -13.712 -5.432 1.00 90.88 208 PHE A C 1
ATOM 1587 O O . PHE A 1 208 ? 5.170 -12.655 -6.018 1.00 90.88 208 PHE A O 1
ATOM 1594 N N . VAL A 1 209 ? 5.112 -14.904 -6.007 1.00 94.31 209 VAL A N 1
ATOM 1595 C CA . VAL A 1 209 ? 5.615 -15.078 -7.378 1.00 94.31 209 VAL A CA 1
ATOM 1596 C C . VAL A 1 209 ? 4.652 -14.467 -8.391 1.00 94.31 209 VAL A C 1
ATOM 1598 O O . VAL A 1 209 ? 5.094 -13.743 -9.280 1.00 94.31 209 VAL A O 1
ATOM 1601 N N . PHE A 1 210 ? 3.347 -14.690 -8.236 1.00 95.50 210 PHE A N 1
ATOM 1602 C CA . PHE A 1 210 ? 2.315 -14.108 -9.089 1.00 95.50 210 PHE A CA 1
ATOM 1603 C C . PHE A 1 210 ? 2.368 -12.577 -9.076 1.00 95.50 210 PHE A C 1
ATOM 1605 O O . PHE A 1 210 ? 2.359 -11.962 -10.138 1.00 95.50 210 PHE A O 1
ATOM 1612 N N . PHE A 1 211 ? 2.491 -11.947 -7.904 1.00 92.12 211 PHE A N 1
ATOM 1613 C CA . PHE A 1 211 ? 2.586 -10.489 -7.801 1.00 92.12 211 PHE A CA 1
ATOM 1614 C C . PHE A 1 211 ? 3.882 -9.943 -8.418 1.00 92.12 211 PHE A C 1
ATOM 1616 O O . PHE A 1 211 ? 3.837 -8.924 -9.109 1.00 92.12 211 PHE A O 1
ATOM 1623 N N . ILE A 1 212 ? 5.025 -10.616 -8.237 1.00 91.75 212 ILE A N 1
ATOM 1624 C CA . ILE A 1 212 ? 6.275 -10.233 -8.919 1.00 91.75 212 ILE A CA 1
ATOM 1625 C C . ILE A 1 212 ? 6.122 -10.377 -10.434 1.00 91.75 212 ILE A C 1
ATOM 1627 O O . ILE A 1 212 ? 6.497 -9.470 -11.181 1.00 91.75 212 ILE A O 1
ATOM 1631 N N . ALA A 1 213 ? 5.546 -11.483 -10.896 1.00 94.81 213 ALA A N 1
ATOM 1632 C CA . ALA A 1 213 ? 5.319 -11.716 -12.310 1.00 94.81 213 ALA A CA 1
ATOM 1633 C C . ALA A 1 213 ? 4.405 -10.628 -12.897 1.00 94.81 213 ALA A C 1
ATOM 1635 O O . ALA A 1 213 ? 4.788 -9.930 -13.832 1.00 94.81 213 ALA A O 1
ATOM 1636 N N . LEU A 1 214 ? 3.239 -10.403 -12.294 1.00 95.12 214 LEU A N 1
ATOM 1637 C CA . LEU A 1 214 ? 2.234 -9.464 -12.787 1.00 95.12 214 LEU A CA 1
ATOM 1638 C C . LEU A 1 214 ? 2.706 -8.004 -12.767 1.00 95.12 214 LEU A C 1
ATOM 1640 O O . LEU A 1 214 ? 2.435 -7.269 -13.710 1.00 95.12 214 LEU A O 1
ATOM 1644 N N . TYR A 1 215 ? 3.403 -7.564 -11.715 1.00 91.50 215 TYR A N 1
ATOM 1645 C CA . TYR A 1 215 ? 3.734 -6.142 -11.538 1.00 91.50 215 TYR A CA 1
ATOM 1646 C C . TYR A 1 215 ? 5.165 -5.759 -11.905 1.00 91.50 215 TYR A C 1
ATOM 1648 O O . TYR A 1 215 ? 5.448 -4.564 -12.032 1.00 91.50 215 TYR A O 1
ATOM 1656 N N . LYS A 1 216 ? 6.080 -6.723 -12.057 1.00 91.94 216 LYS A N 1
ATOM 1657 C CA . LYS A 1 216 ? 7.474 -6.458 -12.452 1.00 91.94 216 LYS A CA 1
ATOM 1658 C C . LYS A 1 216 ? 7.835 -7.101 -13.779 1.00 91.94 216 LYS A C 1
ATOM 1660 O O . LYS A 1 216 ? 8.356 -6.403 -14.642 1.00 91.94 216 LYS A O 1
ATOM 1665 N N . PHE A 1 217 ? 7.532 -8.384 -13.959 1.00 95.25 217 PHE A N 1
ATOM 1666 C CA . PHE A 1 217 ? 7.881 -9.088 -15.193 1.00 95.25 217 PHE A CA 1
ATOM 1667 C C . PHE A 1 217 ? 6.996 -8.669 -16.371 1.00 95.25 217 PHE A C 1
ATOM 1669 O O . PHE A 1 217 ? 7.526 -8.298 -17.411 1.00 95.25 217 PHE A O 1
ATOM 1676 N N . VAL A 1 218 ? 5.667 -8.685 -16.220 1.00 96.69 218 VAL A N 1
ATOM 1677 C CA . VAL A 1 218 ? 4.724 -8.396 -17.315 1.00 96.69 218 VAL A CA 1
ATOM 1678 C C . VAL A 1 218 ? 4.911 -6.985 -17.895 1.00 96.69 218 VAL A C 1
ATOM 1680 O O . VAL A 1 218 ? 5.053 -6.895 -19.113 1.00 96.69 218 VAL A O 1
ATOM 1683 N N . PRO A 1 219 ? 4.989 -5.892 -17.103 1.00 95.31 219 PRO A N 1
ATOM 1684 C CA . PRO A 1 219 ? 5.212 -4.555 -17.659 1.00 95.31 219 PRO A CA 1
ATOM 1685 C C . PRO A 1 219 ? 6.541 -4.456 -18.415 1.00 95.31 219 PRO A C 1
ATOM 1687 O O . PRO A 1 219 ? 6.573 -3.950 -19.537 1.00 95.31 219 PRO A O 1
ATOM 1690 N N . LEU A 1 220 ? 7.610 -5.033 -17.851 1.00 94.75 220 LEU A N 1
ATOM 1691 C CA . LEU A 1 220 ? 8.928 -5.046 -18.479 1.00 94.75 220 LEU A CA 1
ATOM 1692 C C . LEU A 1 220 ? 8.900 -5.830 -19.794 1.00 94.75 220 LEU A C 1
ATOM 1694 O O . LEU A 1 220 ? 9.408 -5.355 -20.803 1.00 94.75 220 LEU A O 1
ATOM 1698 N N . TRP A 1 221 ? 8.279 -7.010 -19.795 1.00 96.00 221 TRP A N 1
ATOM 1699 C CA . TRP A 1 221 ? 8.155 -7.859 -20.975 1.00 96.00 221 TRP A CA 1
ATOM 1700 C C . TRP A 1 221 ? 7.373 -7.170 -22.097 1.00 96.00 221 TRP A C 1
ATOM 1702 O O . TRP A 1 221 ? 7.845 -7.157 -23.233 1.00 96.00 221 TRP A O 1
ATOM 1712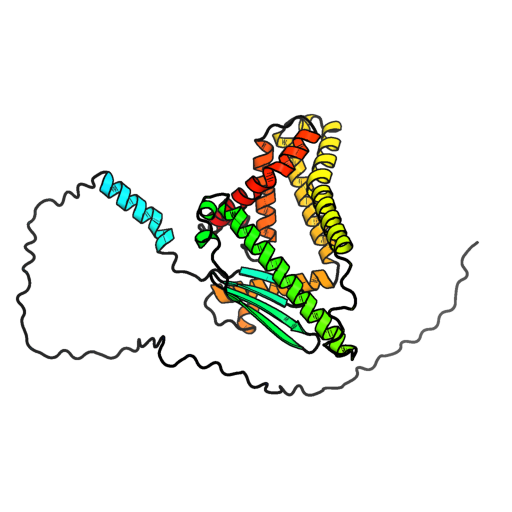 N N . ILE A 1 222 ? 6.232 -6.543 -21.785 1.00 96.12 222 ILE A N 1
ATOM 1713 C CA . ILE A 1 222 ? 5.452 -5.771 -22.765 1.00 96.12 222 ILE A CA 1
ATOM 1714 C C . ILE A 1 222 ? 6.308 -4.632 -23.326 1.00 96.12 222 ILE A C 1
ATOM 1716 O O . ILE A 1 222 ? 6.409 -4.484 -24.541 1.00 96.12 222 ILE A O 1
ATOM 1720 N N . THR A 1 223 ? 6.978 -3.868 -22.461 1.00 94.69 223 THR A N 1
ATOM 1721 C CA . THR A 1 223 ? 7.803 -2.726 -22.884 1.00 94.69 223 THR A CA 1
ATOM 1722 C C . THR A 1 223 ? 8.980 -3.167 -23.757 1.00 94.69 223 THR A C 1
ATOM 1724 O O . THR A 1 223 ? 9.245 -2.548 -24.781 1.00 94.69 223 THR A O 1
ATOM 1727 N N . THR A 1 224 ? 9.643 -4.281 -23.434 1.00 93.12 224 THR A N 1
ATOM 1728 C CA . THR A 1 224 ? 10.713 -4.857 -24.268 1.00 93.12 224 THR A CA 1
ATOM 1729 C C . THR A 1 224 ? 10.196 -5.354 -25.620 1.00 93.12 224 THR A C 1
ATOM 1731 O O . THR A 1 224 ? 10.901 -5.253 -26.620 1.00 93.12 224 THR A O 1
ATOM 1734 N N . LYS A 1 225 ? 8.964 -5.872 -25.700 1.00 94.31 225 LYS A N 1
ATOM 1735 C CA . LYS A 1 225 ? 8.355 -6.217 -26.995 1.00 94.31 225 LYS A CA 1
ATOM 1736 C C . LYS A 1 225 ? 8.027 -4.979 -27.824 1.00 94.31 225 LYS A C 1
ATOM 1738 O O . LYS A 1 225 ? 8.247 -5.006 -29.030 1.00 94.31 225 LYS A O 1
ATOM 1743 N N . LEU A 1 226 ? 7.565 -3.903 -27.187 1.00 93.88 226 LEU A N 1
ATOM 1744 C CA . LEU A 1 226 ? 7.353 -2.618 -27.853 1.00 93.88 226 LEU A CA 1
ATOM 1745 C C . LEU A 1 226 ? 8.671 -2.001 -28.330 1.00 93.88 226 LEU A C 1
ATOM 1747 O O . LEU A 1 226 ? 8.700 -1.447 -29.421 1.00 93.88 226 LEU A O 1
ATOM 1751 N N . GLU A 1 227 ? 9.762 -2.149 -27.574 1.00 91.88 227 GLU A N 1
ATOM 1752 C CA . GLU A 1 227 ? 11.102 -1.683 -27.968 1.00 91.88 227 GLU A CA 1
ATOM 1753 C C . GLU A 1 227 ? 11.573 -2.312 -29.288 1.00 91.88 227 GLU A C 1
ATOM 1755 O O . GLU A 1 227 ? 12.205 -1.642 -30.095 1.00 91.88 227 GLU A O 1
ATOM 1760 N N . GLY A 1 228 ? 11.191 -3.564 -29.565 1.00 89.19 228 GLY A N 1
ATOM 1761 C CA . GLY A 1 228 ? 11.476 -4.207 -30.852 1.00 89.19 228 GLY A CA 1
ATOM 1762 C C . GLY A 1 228 ? 10.673 -3.660 -32.042 1.00 89.19 228 GLY A C 1
ATOM 1763 O O . GLY A 1 228 ? 11.043 -3.921 -33.182 1.00 89.19 228 GLY A O 1
ATOM 1764 N N . ILE A 1 229 ? 9.579 -2.932 -31.793 1.00 91.94 229 ILE A N 1
ATOM 1765 C CA . ILE A 1 229 ? 8.690 -2.362 -32.823 1.00 91.94 229 ILE A CA 1
ATOM 1766 C C . ILE A 1 229 ? 8.952 -0.858 -32.993 1.00 91.94 229 ILE A C 1
ATOM 1768 O O . ILE A 1 229 ? 8.898 -0.346 -34.109 1.00 91.94 229 ILE A O 1
ATOM 1772 N N . TYR A 1 230 ? 9.248 -0.156 -31.896 1.00 91.62 230 TYR A N 1
ATOM 1773 C CA . TYR A 1 230 ? 9.463 1.288 -31.846 1.00 91.62 230 TYR A CA 1
ATOM 1774 C C . TYR A 1 230 ? 10.913 1.597 -31.428 1.00 91.62 230 TYR A C 1
ATOM 1776 O O . TYR A 1 230 ? 11.212 1.583 -30.230 1.00 91.62 230 TYR A O 1
ATOM 1784 N N . PRO A 1 231 ? 11.808 1.938 -32.377 1.00 86.06 231 PRO A N 1
ATOM 1785 C CA . PRO A 1 231 ? 13.226 2.204 -32.096 1.00 86.06 231 PRO A CA 1
ATOM 1786 C C . PRO A 1 231 ? 13.471 3.369 -31.122 1.00 86.06 231 PRO A C 1
ATOM 1788 O O . PRO A 1 231 ? 14.501 3.435 -30.458 1.00 86.06 231 PRO A O 1
ATOM 1791 N N . GLU A 1 232 ? 12.515 4.291 -30.993 1.00 88.06 232 GLU A N 1
ATOM 1792 C CA . GLU A 1 232 ? 12.572 5.419 -30.052 1.00 88.06 232 GLU A CA 1
ATOM 1793 C C . GLU A 1 232 ? 12.686 4.963 -28.585 1.00 88.06 232 GLU A C 1
ATOM 1795 O O . GLU A 1 232 ? 13.242 5.674 -27.744 1.00 88.06 232 GLU A O 1
ATOM 1800 N N . LEU A 1 233 ? 12.217 3.748 -28.274 1.00 87.00 233 LEU A N 1
ATOM 1801 C CA . LEU A 1 233 ? 12.286 3.153 -26.938 1.00 87.00 233 LEU A CA 1
ATOM 1802 C C . LEU A 1 233 ? 13.688 2.677 -26.537 1.00 87.00 233 LEU A C 1
ATOM 1804 O O . LEU A 1 233 ? 13.870 2.290 -25.386 1.00 87.00 233 LEU A O 1
ATOM 1808 N N . HIS A 1 234 ? 14.691 2.771 -27.416 1.00 85.06 234 HIS A N 1
ATOM 1809 C CA . HIS A 1 234 ? 16.092 2.624 -27.006 1.00 85.06 234 HIS A CA 1
ATOM 1810 C C . HIS A 1 234 ? 16.529 3.724 -26.029 1.00 85.06 234 HIS A C 1
ATOM 1812 O O . HIS A 1 234 ? 17.467 3.535 -25.252 1.00 85.06 234 HIS A O 1
ATOM 1818 N N . ASN A 1 235 ? 15.840 4.872 -26.025 1.00 88.00 235 ASN A N 1
ATOM 1819 C CA . ASN A 1 235 ? 16.044 5.887 -25.004 1.00 88.00 235 ASN A CA 1
ATOM 1820 C C . ASN A 1 235 ? 15.536 5.380 -23.643 1.00 88.00 235 ASN A C 1
ATOM 1822 O O . ASN A 1 235 ? 14.334 5.216 -23.430 1.00 88.00 235 ASN A O 1
ATOM 1826 N N . GLN A 1 236 ? 16.456 5.212 -22.690 1.00 86.06 236 GLN A N 1
ATOM 1827 C CA . GLN A 1 236 ? 16.179 4.736 -21.332 1.00 86.06 236 GLN A CA 1
ATOM 1828 C C . GLN A 1 236 ? 15.082 5.536 -20.614 1.00 86.06 236 GLN A C 1
ATOM 1830 O O . GLN A 1 236 ? 14.292 4.958 -19.860 1.00 86.06 236 GLN A O 1
ATOM 1835 N N . LEU A 1 237 ? 15.014 6.852 -20.824 1.00 88.06 237 LEU A N 1
ATOM 1836 C CA . LEU A 1 237 ? 13.994 7.681 -20.187 1.00 88.06 237 LEU A CA 1
ATOM 1837 C C . LEU A 1 237 ? 12.601 7.343 -20.728 1.00 88.06 237 LEU A C 1
ATOM 1839 O O . LEU A 1 237 ? 11.669 7.135 -19.950 1.00 88.06 237 LEU A O 1
ATOM 1843 N N . LEU A 1 238 ? 12.478 7.233 -22.053 1.00 90.81 238 LEU A N 1
ATOM 1844 C CA . LEU A 1 238 ? 11.220 6.894 -22.711 1.00 90.81 238 LEU A CA 1
ATOM 1845 C C . LEU A 1 238 ? 10.796 5.456 -22.386 1.00 90.81 238 LEU A C 1
ATOM 1847 O O . LEU A 1 238 ? 9.635 5.228 -22.053 1.00 90.81 238 LEU A O 1
ATOM 1851 N N . PHE A 1 239 ? 11.741 4.510 -22.372 1.00 92.19 239 PHE A N 1
ATOM 1852 C CA . PHE A 1 239 ? 11.493 3.123 -21.971 1.00 92.19 239 PHE A CA 1
ATOM 1853 C C . PHE A 1 239 ? 10.875 3.040 -20.570 1.00 92.19 239 PHE A C 1
ATOM 1855 O O . PHE A 1 239 ? 9.840 2.406 -20.370 1.00 92.19 239 PHE A O 1
ATOM 1862 N N . ASN A 1 240 ? 11.487 3.704 -19.583 1.00 92.12 240 ASN A N 1
ATOM 1863 C CA . ASN A 1 240 ? 11.006 3.661 -18.202 1.00 92.12 240 ASN A CA 1
ATOM 1864 C C . ASN A 1 240 ? 9.691 4.429 -18.006 1.00 92.12 240 ASN A C 1
ATOM 1866 O O . ASN A 1 240 ? 8.883 4.034 -17.163 1.00 92.12 240 ASN A O 1
ATOM 1870 N N . ALA A 1 241 ? 9.447 5.486 -18.786 1.00 91.56 241 ALA A N 1
ATOM 1871 C CA . ALA A 1 241 ? 8.162 6.177 -18.790 1.00 91.56 241 ALA A CA 1
ATOM 1872 C C . ALA A 1 241 ? 7.038 5.261 -19.305 1.00 91.56 241 ALA A C 1
ATOM 1874 O O . ALA A 1 241 ? 6.007 5.128 -18.643 1.00 91.56 241 ALA A O 1
ATOM 1875 N N . VAL A 1 242 ? 7.255 4.573 -20.431 1.00 93.88 242 VAL A N 1
ATOM 1876 C CA . VAL A 1 242 ? 6.281 3.633 -21.009 1.00 93.88 242 VAL A CA 1
ATOM 1877 C C . VAL A 1 242 ? 6.051 2.426 -20.092 1.00 93.88 242 VAL A C 1
ATOM 1879 O O . VAL A 1 242 ? 4.897 2.093 -19.820 1.00 93.88 242 VAL A O 1
ATOM 1882 N N . ASP A 1 243 ? 7.108 1.837 -19.519 1.00 94.06 243 ASP A N 1
ATOM 1883 C CA . ASP A 1 243 ? 6.999 0.779 -18.495 1.00 94.06 243 ASP A CA 1
ATOM 1884 C C . ASP A 1 243 ? 6.176 1.246 -17.282 1.00 94.06 243 ASP A C 1
ATOM 1886 O O . ASP A 1 243 ? 5.345 0.504 -16.753 1.00 94.06 243 ASP A O 1
ATOM 1890 N N . GLY A 1 244 ? 6.369 2.500 -16.861 1.00 93.19 244 GLY A N 1
ATOM 1891 C CA . GLY A 1 244 ? 5.586 3.145 -15.812 1.00 93.19 244 GLY A CA 1
ATOM 1892 C C . GLY A 1 244 ? 4.098 3.236 -16.151 1.00 93.19 244 GLY A C 1
ATOM 1893 O O . GLY A 1 244 ? 3.263 2.825 -15.344 1.00 93.19 244 GLY A O 1
ATOM 1894 N N . VAL A 1 245 ? 3.762 3.719 -17.351 1.00 94.31 245 VAL A N 1
ATOM 1895 C CA . VAL A 1 245 ? 2.373 3.833 -17.829 1.00 94.31 245 VAL A CA 1
ATOM 1896 C C . VAL A 1 245 ? 1.707 2.461 -17.919 1.00 94.31 245 VAL A C 1
ATOM 1898 O O . VAL A 1 245 ? 0.608 2.283 -17.393 1.00 94.31 245 VAL A O 1
ATOM 1901 N N . ILE A 1 246 ? 2.381 1.471 -18.512 1.00 95.44 246 ILE A N 1
ATOM 1902 C CA . ILE A 1 246 ? 1.877 0.093 -18.615 1.00 95.44 246 ILE A CA 1
ATOM 1903 C C . ILE A 1 246 ? 1.606 -0.480 -17.222 1.00 95.44 246 ILE A C 1
ATOM 1905 O O . ILE A 1 246 ? 0.563 -1.090 -16.988 1.00 95.44 246 ILE A O 1
ATOM 1909 N N . ARG A 1 247 ? 2.508 -0.249 -16.264 1.00 93.81 247 ARG A N 1
ATOM 1910 C CA . ARG A 1 247 ? 2.330 -0.710 -14.884 1.00 93.81 247 ARG A CA 1
ATOM 1911 C C . ARG A 1 247 ? 1.126 -0.068 -14.199 1.00 93.81 247 ARG A C 1
ATOM 1913 O O . ARG A 1 247 ? 0.376 -0.781 -13.534 1.00 93.81 247 ARG A O 1
ATOM 1920 N N . VAL A 1 248 ? 0.935 1.244 -14.351 1.00 91.88 248 VAL A N 1
ATOM 1921 C CA . VAL A 1 248 ? -0.243 1.944 -13.810 1.00 91.88 248 VAL A CA 1
ATOM 1922 C C . VAL A 1 248 ? -1.518 1.392 -14.447 1.00 91.88 248 VAL A C 1
ATOM 1924 O O . VAL A 1 248 ? -2.468 1.087 -13.730 1.00 91.88 248 VAL A O 1
ATOM 1927 N N . ALA A 1 249 ? -1.527 1.178 -15.765 1.00 94.94 249 ALA A N 1
ATOM 1928 C CA . ALA A 1 249 ? -2.666 0.593 -16.467 1.00 94.94 249 ALA A CA 1
ATOM 1929 C C . ALA A 1 249 ? -3.004 -0.819 -15.953 1.00 94.94 249 ALA A C 1
ATOM 1931 O O . ALA A 1 249 ? -4.162 -1.091 -15.640 1.00 94.94 249 ALA A O 1
ATOM 1932 N N . ILE A 1 250 ? -2.002 -1.692 -15.787 1.00 95.12 250 ILE A N 1
ATOM 1933 C CA . ILE A 1 250 ? -2.179 -3.043 -15.223 1.00 95.12 250 ILE A CA 1
ATOM 1934 C C . ILE A 1 250 ? -2.726 -2.975 -13.796 1.00 95.12 250 ILE A C 1
ATOM 1936 O O . ILE A 1 250 ? -3.643 -3.719 -13.458 1.00 95.12 250 ILE A O 1
ATOM 1940 N N . PHE A 1 251 ? -2.201 -2.075 -12.963 1.00 91.81 251 PHE A N 1
ATOM 1941 C CA . PHE A 1 251 ? -2.680 -1.901 -11.595 1.00 91.81 251 PHE A CA 1
ATOM 1942 C C . PHE A 1 251 ? -4.144 -1.459 -11.537 1.00 91.81 251 PHE A C 1
ATOM 1944 O O . PHE A 1 251 ? -4.932 -2.049 -10.798 1.00 91.81 251 PHE A O 1
ATOM 1951 N N . LEU A 1 252 ? -4.525 -0.458 -12.334 1.00 91.75 252 LEU A N 1
ATOM 1952 C CA . LEU A 1 252 ? -5.906 0.020 -12.395 1.00 91.75 252 LEU A CA 1
ATOM 1953 C C . LEU A 1 252 ? -6.850 -1.057 -12.943 1.00 91.75 252 LEU A C 1
ATOM 1955 O O . LEU A 1 252 ? -7.934 -1.249 -12.394 1.00 91.75 252 LEU A O 1
ATOM 1959 N N . ALA A 1 253 ? -6.426 -1.802 -13.968 1.00 94.81 253 ALA A N 1
ATOM 1960 C CA . ALA A 1 253 ? -7.188 -2.923 -14.511 1.00 94.81 253 ALA A CA 1
ATOM 1961 C C . ALA A 1 253 ? -7.376 -4.043 -13.475 1.00 94.81 253 ALA A C 1
ATOM 1963 O O . ALA A 1 253 ? -8.486 -4.552 -13.311 1.00 94.81 253 ALA A O 1
ATOM 1964 N N . PHE A 1 254 ? -6.319 -4.391 -12.735 1.00 93.00 254 PHE A N 1
ATOM 1965 C CA . PHE A 1 254 ? -6.384 -5.372 -11.655 1.00 93.00 254 PHE A CA 1
ATOM 1966 C C . PHE A 1 254 ? -7.343 -4.921 -10.550 1.00 93.00 254 PHE A C 1
ATOM 1968 O O . PHE A 1 254 ? -8.227 -5.686 -10.169 1.00 93.00 254 PHE A O 1
ATOM 1975 N N . LEU A 1 255 ? -7.218 -3.674 -10.080 1.00 90.19 255 LEU A N 1
ATOM 1976 C CA . LEU A 1 255 ? -8.089 -3.112 -9.048 1.00 90.19 255 LEU A CA 1
ATOM 1977 C C . LEU A 1 255 ? -9.557 -3.110 -9.495 1.00 90.19 255 LEU A C 1
ATOM 1979 O O . LEU A 1 255 ? -10.440 -3.504 -8.732 1.00 90.19 255 LEU A O 1
ATOM 1983 N N . TRP A 1 256 ? -9.818 -2.716 -10.743 1.00 92.69 256 TRP A N 1
ATOM 1984 C CA . TRP A 1 256 ? -11.155 -2.756 -11.325 1.00 92.69 256 TRP A CA 1
ATOM 1985 C C . TRP A 1 256 ? -11.716 -4.181 -11.357 1.00 92.69 256 TRP A C 1
ATOM 1987 O O . TRP A 1 256 ? -12.844 -4.391 -10.910 1.00 92.69 256 TRP A O 1
ATOM 1997 N N . LEU A 1 257 ? -10.933 -5.167 -11.801 1.00 94.75 257 LEU A N 1
ATOM 1998 C CA . LEU A 1 257 ? -11.373 -6.559 -11.898 1.00 94.75 257 LEU A CA 1
ATOM 1999 C C . LEU A 1 257 ? -11.724 -7.147 -10.525 1.00 94.75 257 LEU A C 1
ATOM 2001 O O . LEU A 1 257 ? -12.817 -7.688 -10.354 1.00 94.75 257 LEU A O 1
ATOM 2005 N N . ILE A 1 258 ? -10.848 -6.988 -9.526 1.00 91.75 258 ILE A N 1
ATOM 2006 C CA . ILE A 1 258 ? -11.109 -7.515 -8.177 1.00 91.75 258 ILE A CA 1
ATOM 2007 C C . ILE A 1 258 ? -12.276 -6.787 -7.500 1.00 91.75 258 ILE A C 1
ATOM 2009 O O . ILE A 1 258 ? -13.041 -7.408 -6.766 1.00 91.75 258 ILE A O 1
ATOM 2013 N N . SER A 1 259 ? -12.494 -5.500 -7.809 1.00 89.75 259 SER A N 1
ATOM 2014 C CA . SER A 1 259 ? -13.646 -4.732 -7.312 1.00 89.75 259 SER A CA 1
ATOM 2015 C C . SER A 1 259 ? -14.997 -5.259 -7.811 1.00 89.75 259 SER A C 1
ATOM 2017 O O . SER A 1 259 ? -16.050 -4.762 -7.414 1.00 89.75 259 SER A O 1
ATOM 2019 N N . ARG A 1 260 ? -15.016 -6.244 -8.717 1.00 92.62 260 ARG A N 1
ATOM 2020 C CA . ARG A 1 260 ? -16.254 -6.888 -9.163 1.00 92.62 260 ARG A CA 1
ATOM 2021 C C . ARG A 1 260 ? -16.710 -8.011 -8.241 1.00 92.62 260 ARG A C 1
ATOM 2023 O O . ARG A 1 260 ? -17.902 -8.318 -8.242 1.00 92.62 260 ARG A O 1
ATOM 2030 N N . TRP A 1 261 ? -15.816 -8.568 -7.427 1.00 95.31 261 TRP A N 1
ATOM 2031 C CA . TRP A 1 261 ? -16.146 -9.617 -6.466 1.00 95.31 261 TRP A CA 1
ATOM 2032 C C . TRP A 1 261 ? -16.862 -9.046 -5.242 1.00 95.31 261 TRP A C 1
ATOM 2034 O O . TRP A 1 261 ? -16.460 -8.015 -4.704 1.00 95.31 261 TRP A O 1
ATOM 2044 N N . ALA A 1 262 ? -17.945 -9.702 -4.814 1.00 93.19 262 ALA A N 1
ATOM 2045 C CA . ALA A 1 262 ? -18.810 -9.215 -3.737 1.00 93.19 262 ALA A CA 1
ATOM 2046 C C . ALA A 1 262 ? -18.040 -9.002 -2.424 1.00 93.19 262 ALA A C 1
ATOM 2048 O O . ALA A 1 262 ? -18.176 -7.949 -1.804 1.00 93.19 262 ALA A O 1
ATOM 2049 N N . ASP A 1 263 ? -17.162 -9.940 -2.076 1.00 89.50 263 ASP A N 1
ATOM 2050 C CA . ASP A 1 263 ? -16.370 -9.885 -0.846 1.00 89.50 263 ASP A CA 1
ATOM 2051 C C . ASP A 1 263 ? -15.379 -8.713 -0.857 1.00 89.50 263 ASP A C 1
ATOM 2053 O O . ASP A 1 263 ? -15.275 -7.958 0.107 1.00 89.50 263 ASP A O 1
ATOM 2057 N N . ILE A 1 264 ? -14.705 -8.474 -1.986 1.00 91.31 264 ILE A N 1
ATOM 2058 C CA . ILE A 1 264 ? -13.769 -7.348 -2.127 1.00 91.31 264 ILE A CA 1
ATOM 2059 C C . ILE A 1 264 ? -14.510 -6.010 -2.124 1.00 91.31 264 ILE A C 1
ATOM 2061 O O . ILE A 1 264 ? -14.064 -5.053 -1.489 1.00 91.31 264 ILE A O 1
ATOM 2065 N N . ARG A 1 265 ? -15.675 -5.933 -2.781 1.00 92.19 265 ARG A N 1
ATOM 2066 C CA . ARG A 1 265 ? -16.537 -4.742 -2.711 1.00 92.19 265 ARG A CA 1
ATOM 2067 C C . ARG A 1 265 ? -16.906 -4.414 -1.279 1.00 92.19 265 ARG A C 1
ATOM 2069 O O . ARG A 1 265 ? -16.864 -3.251 -0.894 1.00 92.19 265 ARG A O 1
ATOM 2076 N N . ARG A 1 266 ? -17.233 -5.438 -0.499 1.00 92.88 266 ARG A N 1
ATOM 2077 C CA . ARG A 1 266 ? -17.590 -5.286 0.901 1.00 92.88 266 ARG A CA 1
ATOM 2078 C C . ARG A 1 266 ? -16.427 -4.730 1.720 1.00 92.88 266 ARG A C 1
ATOM 2080 O O . ARG A 1 266 ? -16.619 -3.774 2.464 1.00 92.88 266 ARG A O 1
ATOM 2087 N N . VAL A 1 267 ? -15.207 -5.224 1.511 1.00 92.19 267 VAL A N 1
ATOM 2088 C CA . VAL A 1 267 ? -13.995 -4.647 2.125 1.00 92.19 267 VAL A CA 1
ATOM 2089 C C . VAL A 1 267 ? -13.804 -3.178 1.720 1.00 92.19 267 VAL A C 1
ATOM 2091 O O . VAL A 1 267 ? -13.482 -2.343 2.565 1.00 92.19 267 VAL A O 1
ATOM 2094 N N . PHE A 1 268 ? -14.064 -2.815 0.460 1.00 92.44 268 PHE A N 1
ATOM 2095 C CA . PHE A 1 268 ? -13.994 -1.417 0.014 1.00 92.44 268 PHE A CA 1
ATOM 2096 C C . PHE A 1 268 ? -15.063 -0.514 0.645 1.00 92.44 268 PHE A C 1
ATOM 2098 O O . PHE A 1 268 ? -14.784 0.658 0.895 1.00 92.44 268 PHE A O 1
ATOM 2105 N N . GLU A 1 269 ? -16.251 -1.030 0.970 1.00 94.19 269 GLU A N 1
ATOM 2106 C CA . GLU A 1 269 ? -17.254 -0.284 1.746 1.00 94.19 269 GLU A CA 1
ATOM 2107 C C . GLU A 1 269 ? -16.735 0.050 3.151 1.00 94.19 269 GLU A C 1
ATOM 2109 O O . GLU A 1 269 ? -16.849 1.197 3.593 1.00 94.19 269 GLU A O 1
ATOM 2114 N N . TYR A 1 270 ? -16.113 -0.921 3.830 1.00 94.94 270 TYR A N 1
ATOM 2115 C CA . TYR A 1 270 ? -15.480 -0.697 5.134 1.00 94.94 270 TYR A CA 1
ATOM 2116 C C . TYR A 1 270 ? -14.306 0.277 5.050 1.00 94.94 270 TYR A C 1
ATOM 2118 O O . TYR A 1 270 ? -14.151 1.119 5.932 1.00 94.94 270 TYR A O 1
ATOM 2126 N N . HIS A 1 271 ? -13.529 0.236 3.969 1.00 94.00 271 HIS A N 1
ATOM 2127 C CA . HIS A 1 271 ? -12.455 1.199 3.735 1.00 94.00 271 HIS A CA 1
ATOM 2128 C C . HIS A 1 271 ? -12.987 2.624 3.512 1.00 94.00 271 HIS A C 1
ATOM 2130 O O . HIS A 1 271 ? -12.482 3.590 4.078 1.00 94.00 271 HIS A O 1
ATOM 2136 N N . GLY A 1 272 ? -14.075 2.777 2.753 1.00 93.69 272 GLY A N 1
ATOM 2137 C CA . GLY A 1 272 ? -14.750 4.069 2.615 1.00 93.69 272 GLY A CA 1
ATOM 2138 C C . GLY A 1 272 ? -15.305 4.586 3.948 1.00 93.69 272 GLY A C 1
ATOM 2139 O O . GLY A 1 272 ? -15.248 5.787 4.220 1.00 93.69 272 GLY A O 1
ATOM 2140 N N . ALA A 1 273 ? -15.818 3.691 4.797 1.00 94.19 273 ALA A N 1
ATOM 2141 C CA . ALA A 1 273 ? -16.284 4.035 6.138 1.00 94.19 273 ALA A CA 1
ATOM 2142 C C . ALA A 1 273 ? -15.133 4.457 7.068 1.00 94.19 273 ALA A C 1
ATOM 2144 O O . ALA A 1 273 ? -15.285 5.432 7.802 1.00 94.19 273 ALA A O 1
ATOM 2145 N N . GLU A 1 274 ? -13.983 3.782 7.000 1.00 94.12 274 GLU A N 1
ATOM 2146 C CA . GLU A 1 274 ? -12.754 4.155 7.711 1.00 94.12 274 GLU A CA 1
ATOM 2147 C C . GLU A 1 274 ? -12.368 5.604 7.400 1.00 94.12 274 GLU A C 1
ATOM 2149 O O . GLU A 1 274 ? -12.268 6.423 8.311 1.00 94.12 274 GLU A O 1
ATOM 2154 N N . HIS A 1 275 ? -12.252 5.954 6.118 1.00 93.69 275 HIS A N 1
ATOM 2155 C CA . HIS A 1 275 ? -11.882 7.307 5.698 1.00 93.69 275 HIS A CA 1
ATOM 2156 C C . HIS A 1 275 ? -12.832 8.381 6.234 1.00 93.69 275 HIS A C 1
ATOM 2158 O O . HIS A 1 275 ? -12.392 9.429 6.705 1.00 93.69 275 HIS A O 1
ATOM 2164 N N . ARG A 1 276 ? -14.139 8.109 6.219 1.00 94.25 276 ARG A N 1
ATOM 2165 C CA . ARG A 1 276 ? -15.156 9.015 6.767 1.00 94.25 276 ARG A CA 1
ATOM 2166 C C . ARG A 1 276 ? -14.999 9.241 8.267 1.00 94.25 276 ARG A C 1
ATOM 2168 O O . ARG A 1 276 ? -15.163 10.361 8.746 1.00 94.25 276 ARG A O 1
ATOM 2175 N N . VAL A 1 277 ? -14.704 8.178 9.010 1.00 94.19 277 VAL A N 1
ATOM 2176 C CA . VAL A 1 277 ? -14.492 8.249 10.460 1.00 94.19 277 VAL A CA 1
ATOM 2177 C C . VAL A 1 277 ? -13.187 8.975 10.780 1.00 94.19 277 VAL A C 1
ATOM 2179 O O . VAL A 1 277 ? -13.184 9.806 11.686 1.00 94.19 277 VAL A O 1
ATOM 2182 N N . VAL A 1 278 ? -12.119 8.727 10.016 1.00 91.44 278 VAL A N 1
ATOM 2183 C CA . VAL A 1 278 ? -10.839 9.439 10.148 1.00 91.44 278 VAL A CA 1
ATOM 2184 C C . VAL A 1 278 ? -11.030 10.934 9.903 1.00 91.44 278 VAL A C 1
ATOM 2186 O O . VAL A 1 278 ? -10.662 11.724 10.763 1.00 91.44 278 VAL A O 1
ATOM 2189 N N . PHE A 1 279 ? -11.688 11.337 8.812 1.00 91.44 279 PHE A N 1
ATOM 2190 C CA . PHE A 1 279 ? -11.964 12.755 8.562 1.00 91.44 279 PHE A CA 1
ATOM 2191 C C . PHE A 1 279 ? -12.808 13.401 9.662 1.00 91.44 279 PHE A C 1
ATOM 2193 O O . PHE A 1 279 ? -12.532 14.528 10.068 1.00 91.44 279 PHE A O 1
ATOM 2200 N N . ASN A 1 280 ? -13.821 12.693 10.170 1.00 94.06 280 ASN A N 1
ATOM 2201 C CA . ASN A 1 280 ? -14.624 13.197 11.278 1.00 94.06 280 ASN A CA 1
ATOM 2202 C C . ASN A 1 280 ? -13.773 13.419 12.532 1.00 94.06 280 ASN A C 1
ATOM 2204 O O . ASN A 1 280 ? -13.854 14.480 13.145 1.00 94.06 280 ASN A O 1
ATOM 2208 N N . PHE A 1 281 ? -12.909 12.459 12.862 1.00 91.44 281 PHE A N 1
ATOM 2209 C CA . PHE A 1 281 ? -11.968 12.589 13.968 1.00 91.44 281 PHE A CA 1
ATOM 2210 C C . PHE A 1 281 ? -11.024 13.788 13.777 1.00 91.44 281 PHE A C 1
ATOM 2212 O O . PHE A 1 281 ? -10.882 14.604 14.684 1.00 91.44 281 PHE A O 1
ATOM 2219 N N . GLU A 1 282 ? -10.442 13.950 12.588 1.00 88.62 282 GLU A N 1
ATOM 2220 C CA . GLU A 1 282 ? -9.529 15.061 12.281 1.00 88.62 282 GLU A CA 1
ATOM 2221 C C . GLU A 1 282 ? -10.213 16.428 12.244 1.00 88.62 282 GLU A C 1
ATOM 2223 O O . GLU A 1 282 ? -9.577 17.443 12.505 1.00 88.62 282 GLU A O 1
ATOM 2228 N N . SER A 1 283 ? -11.514 16.477 11.958 1.00 89.94 283 SER A N 1
ATOM 2229 C CA . SER A 1 283 ? -12.280 17.726 11.999 1.00 89.94 283 SER A CA 1
ATOM 2230 C C . SER A 1 283 ? -12.517 18.259 13.417 1.00 89.94 283 SER A C 1
ATOM 2232 O O . SER A 1 283 ? -12.993 19.381 13.576 1.00 89.94 283 SER A O 1
ATOM 2234 N N . GLY A 1 284 ? -12.259 17.445 14.447 1.00 90.19 284 GLY A N 1
ATOM 2235 C CA . GLY A 1 284 ? -12.567 17.764 15.841 1.00 90.19 284 GLY A CA 1
ATOM 2236 C C . GLY A 1 284 ? -14.058 17.689 16.197 1.00 90.19 284 GLY A C 1
ATOM 2237 O O . GLY A 1 284 ? -14.426 17.939 17.346 1.00 90.19 284 GLY A O 1
ATOM 2238 N N . MET A 1 285 ? -14.934 17.332 15.251 1.00 92.69 285 MET A N 1
ATOM 2239 C CA . MET A 1 285 ? -16.349 17.099 15.534 1.00 92.69 285 MET A CA 1
ATOM 2240 C C . MET A 1 285 ? -16.566 15.803 16.333 1.00 92.69 285 MET A C 1
ATOM 2242 O O . MET A 1 285 ? -15.756 14.875 16.277 1.00 92.69 285 MET A O 1
ATOM 2246 N N . PRO A 1 286 ? -17.699 15.675 17.053 1.00 94.94 286 PRO A N 1
ATOM 2247 C CA . PRO A 1 286 ? -18.031 14.437 17.744 1.00 94.94 286 PRO A CA 1
ATOM 2248 C C . PRO A 1 286 ? -18.056 13.234 16.791 1.00 94.94 286 PRO A C 1
ATOM 2250 O O . PRO A 1 286 ? -18.758 13.240 15.769 1.00 94.94 286 PRO A O 1
ATOM 2253 N N . VAL A 1 287 ? -17.330 12.173 17.154 1.00 92.94 287 VAL A N 1
ATOM 2254 C CA . VAL A 1 287 ? -17.265 10.933 16.373 1.00 92.94 287 VAL A CA 1
ATOM 2255 C C . VAL A 1 287 ? -18.579 10.168 16.511 1.00 92.94 287 VAL A C 1
ATOM 2257 O O . VAL A 1 287 ? -18.814 9.443 17.473 1.00 92.94 287 VAL A O 1
ATOM 2260 N N . ASN A 1 288 ? -19.469 10.355 15.541 1.00 94.94 288 ASN A N 1
ATOM 2261 C CA . ASN A 1 288 ? -20.737 9.648 15.435 1.00 94.94 288 ASN A CA 1
ATOM 2262 C C . ASN A 1 288 ? -21.101 9.415 13.961 1.00 94.94 288 ASN A C 1
ATOM 2264 O O . ASN A 1 288 ? -20.504 9.994 13.051 1.00 94.94 288 ASN A O 1
ATOM 2268 N N . ILE A 1 289 ? -22.100 8.561 13.731 1.00 94.81 289 ILE A N 1
ATOM 2269 C CA . ILE A 1 289 ? -22.527 8.156 12.385 1.00 94.81 289 ILE A CA 1
ATOM 2270 C C . ILE A 1 289 ? -23.053 9.350 11.573 1.00 94.81 289 ILE A C 1
ATOM 2272 O O . ILE A 1 289 ? -22.810 9.412 10.369 1.00 94.81 289 ILE A O 1
ATOM 2276 N N . GLY A 1 290 ? -23.765 10.285 12.212 1.00 96.25 290 GLY A N 1
ATOM 2277 C CA . GLY A 1 290 ? -24.329 11.464 11.550 1.00 96.25 290 GLY A CA 1
ATOM 2278 C C . GLY A 1 290 ? -23.241 12.343 10.942 1.00 96.25 290 GLY A C 1
ATOM 2279 O O . GLY A 1 290 ? -23.264 12.596 9.742 1.00 96.25 290 GLY A O 1
ATOM 2280 N N . ASN A 1 291 ? -22.242 12.704 11.748 1.00 96.06 291 ASN A N 1
ATOM 2281 C CA . ASN A 1 291 ? -21.121 13.539 11.321 1.00 96.06 291 ASN A CA 1
ATOM 2282 C C . ASN A 1 291 ? -20.207 12.812 10.327 1.00 96.06 291 ASN A C 1
ATOM 2284 O O . ASN A 1 291 ? -19.858 13.374 9.295 1.00 96.06 291 ASN A O 1
ATOM 2288 N N . ALA A 1 292 ? -19.873 11.539 10.571 1.00 94.88 292 ALA A N 1
ATOM 2289 C CA . ALA A 1 292 ? -19.000 10.771 9.677 1.00 94.88 292 ALA A CA 1
ATOM 2290 C C . ALA A 1 292 ? -19.559 10.677 8.246 1.00 94.88 292 ALA A C 1
ATOM 2292 O O . ALA A 1 292 ? -18.810 10.713 7.274 1.00 94.88 292 ALA A O 1
ATOM 2293 N N . ARG A 1 293 ? -20.886 10.600 8.086 1.00 95.12 293 ARG A N 1
ATOM 2294 C CA . ARG A 1 293 ? -21.529 10.534 6.764 1.00 95.12 293 ARG A CA 1
ATOM 2295 C C . ARG A 1 293 ? -21.373 11.800 5.922 1.00 95.12 293 ARG A C 1
ATOM 2297 O O . ARG A 1 293 ? -21.555 11.695 4.712 1.00 95.12 293 ARG A O 1
ATOM 2304 N N . LEU A 1 294 ? -21.048 12.938 6.536 1.00 95.00 294 LEU A N 1
ATOM 2305 C CA . LEU A 1 294 ? -20.833 14.211 5.843 1.00 95.00 294 LEU A CA 1
ATOM 2306 C C . LEU A 1 294 ? -19.484 14.260 5.117 1.00 95.00 294 LEU A C 1
ATOM 2308 O O . LEU A 1 294 ? -19.305 15.072 4.213 1.00 95.00 294 LEU A O 1
ATOM 2312 N N . PHE A 1 295 ? -18.541 13.395 5.493 1.00 94.44 295 PHE A N 1
ATOM 2313 C CA . PHE A 1 295 ? -17.198 13.396 4.932 1.00 94.44 295 PHE A CA 1
ATOM 2314 C C . PHE A 1 295 ? -17.065 12.525 3.682 1.00 94.44 295 PHE A C 1
ATOM 2316 O O . PHE A 1 295 ? -17.810 11.568 3.446 1.00 94.44 295 PHE A O 1
ATOM 2323 N N . SER A 1 296 ? -16.065 12.872 2.875 1.00 92.94 296 SER A N 1
ATOM 2324 C CA . SER A 1 296 ? -15.691 12.140 1.670 1.00 92.94 296 SER A CA 1
ATOM 2325 C C . SER A 1 296 ? -15.095 10.768 2.001 1.00 92.94 296 SER A C 1
ATOM 2327 O O . SER A 1 296 ? -14.549 10.541 3.078 1.00 92.94 296 SER A O 1
ATOM 2329 N N . THR A 1 297 ? -15.170 9.846 1.044 1.00 90.69 297 THR A N 1
ATOM 2330 C CA . THR A 1 297 ? -14.442 8.568 1.083 1.00 90.69 297 THR A CA 1
ATOM 2331 C C . THR A 1 297 ? -13.038 8.672 0.487 1.00 90.69 297 THR A C 1
ATOM 2333 O O . THR A 1 297 ? -12.316 7.684 0.492 1.00 90.69 297 THR A O 1
ATOM 2336 N N . TRP A 1 298 ? -12.646 9.821 -0.068 1.00 84.69 298 TRP A N 1
ATOM 2337 C CA . TRP A 1 298 ? -11.344 10.028 -0.709 1.00 84.69 298 TRP A CA 1
ATOM 2338 C C . TRP A 1 298 ? -10.392 10.693 0.273 1.00 84.69 298 TRP A C 1
ATOM 2340 O O . TRP A 1 298 ? -10.533 11.878 0.565 1.00 84.69 298 TRP A O 1
ATOM 2350 N N . HIS A 1 299 ? -9.459 9.912 0.808 1.00 82.75 299 HIS A N 1
ATOM 2351 C CA . HIS A 1 299 ? -8.570 10.350 1.871 1.00 82.75 299 HIS A CA 1
ATOM 2352 C C . HIS A 1 299 ? -7.112 10.423 1.371 1.00 82.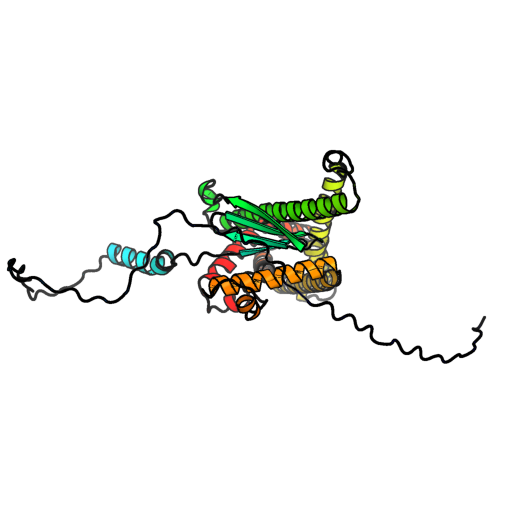75 299 HIS A C 1
ATOM 2354 O O . HIS A 1 299 ? -6.625 9.425 0.840 1.00 82.75 299 HIS A O 1
ATOM 2360 N N . PRO A 1 300 ? -6.371 11.533 1.585 1.00 72.44 300 PRO A N 1
ATOM 2361 C CA . PRO A 1 300 ? -5.020 11.733 1.023 1.00 72.44 300 PRO A CA 1
ATOM 2362 C C . PRO A 1 300 ? -3.943 10.796 1.604 1.00 72.44 300 PRO A C 1
ATOM 2364 O O . PRO A 1 300 ? -2.826 10.671 1.113 1.00 72.44 300 PRO A O 1
ATOM 2367 N N . ARG A 1 301 ? -4.267 10.124 2.712 1.00 76.12 301 ARG A N 1
ATOM 2368 C CA . ARG A 1 301 ? -3.420 9.102 3.358 1.00 76.12 301 ARG A CA 1
ATOM 2369 C C . ARG A 1 301 ? -3.837 7.664 3.028 1.00 76.12 301 ARG A C 1
ATOM 2371 O O . ARG A 1 301 ? -3.459 6.743 3.746 1.00 76.12 301 ARG A O 1
ATOM 2378 N N . CYS A 1 302 ? -4.637 7.471 1.982 1.00 81.62 302 CYS A N 1
ATOM 2379 C CA . CYS A 1 302 ? -5.081 6.151 1.553 1.00 81.62 302 CYS A CA 1
ATOM 2380 C C . CYS A 1 302 ? -3.920 5.319 0.977 1.00 81.62 302 CYS A C 1
ATOM 2382 O O . CYS A 1 302 ? -2.998 5.837 0.342 1.00 81.62 302 CYS A O 1
ATOM 2384 N N . GLY A 1 303 ? -3.997 3.996 1.146 1.00 76.38 303 GLY A N 1
ATOM 2385 C CA . GLY A 1 303 ? -3.063 3.052 0.535 1.00 76.38 303 GLY A CA 1
ATOM 2386 C C . GLY A 1 303 ? -3.012 3.139 -0.997 1.00 76.38 303 GLY A C 1
ATOM 2387 O O . GLY A 1 303 ? -1.957 2.900 -1.575 1.00 76.38 303 GLY A O 1
ATOM 2388 N N . THR A 1 304 ? -4.096 3.531 -1.674 1.00 78.12 304 THR A N 1
ATOM 2389 C CA . THR A 1 304 ? -4.089 3.726 -3.136 1.00 78.12 304 THR A CA 1
ATOM 2390 C C . THR A 1 304 ? -3.238 4.929 -3.542 1.00 78.12 304 THR A C 1
ATOM 2392 O O . THR A 1 304 ? -2.409 4.792 -4.441 1.00 78.12 304 THR A O 1
ATOM 2395 N N . SER A 1 305 ? -3.342 6.055 -2.829 1.00 77.50 305 SER A N 1
ATOM 2396 C CA . SER A 1 305 ? -2.439 7.204 -2.984 1.00 77.50 305 SER A CA 1
ATOM 2397 C C . SER A 1 305 ? -0.984 6.812 -2.714 1.00 77.50 305 SER A C 1
ATOM 2399 O O . SER A 1 305 ? -0.091 7.143 -3.494 1.00 77.50 305 SER A O 1
ATOM 2401 N N . PHE A 1 306 ? -0.735 6.025 -1.658 1.00 82.81 306 PHE A N 1
ATOM 2402 C CA . PHE A 1 306 ? 0.603 5.498 -1.365 1.00 82.81 306 PHE A CA 1
ATOM 2403 C C . PHE A 1 306 ? 1.168 4.684 -2.539 1.00 82.81 306 PHE A C 1
ATOM 2405 O O . PHE A 1 306 ? 2.310 4.900 -2.947 1.00 82.81 306 PHE A O 1
ATOM 2412 N N . LEU A 1 307 ? 0.373 3.778 -3.117 1.00 85.25 307 LEU A N 1
ATOM 2413 C CA . LEU A 1 307 ? 0.797 2.952 -4.249 1.00 85.25 307 LEU A CA 1
ATOM 2414 C C . LEU A 1 307 ? 1.089 3.784 -5.505 1.00 85.25 307 LEU A C 1
ATOM 2416 O O . LEU A 1 307 ? 2.068 3.498 -6.195 1.00 85.25 307 LEU A O 1
ATOM 2420 N N . LEU A 1 308 ? 0.305 4.832 -5.779 1.00 83.81 308 LEU A N 1
ATOM 2421 C CA . LEU A 1 308 ? 0.565 5.748 -6.895 1.00 83.81 308 LEU A CA 1
ATOM 2422 C C . LEU A 1 308 ? 1.892 6.498 -6.722 1.00 83.81 308 LEU A C 1
ATOM 2424 O O . LEU A 1 308 ? 2.691 6.549 -7.660 1.00 83.81 308 LEU A O 1
ATOM 2428 N N . VAL A 1 309 ? 2.185 7.002 -5.518 1.00 86.75 309 VAL A N 1
ATOM 2429 C CA . VAL A 1 309 ? 3.484 7.633 -5.234 1.00 86.75 309 VAL A CA 1
ATOM 2430 C C . VAL A 1 309 ? 4.628 6.634 -5.391 1.00 86.75 309 VAL A C 1
ATOM 2432 O O . VAL A 1 309 ? 5.635 6.960 -6.017 1.00 86.75 309 VAL A O 1
ATOM 2435 N N . VAL A 1 310 ? 4.469 5.404 -4.892 1.00 89.88 310 VAL A N 1
ATOM 2436 C CA . VAL A 1 310 ? 5.462 4.333 -5.079 1.00 89.88 310 VAL A CA 1
ATOM 2437 C C . VAL A 1 310 ? 5.732 4.077 -6.559 1.00 89.88 310 VAL A C 1
ATOM 2439 O O . VAL A 1 310 ? 6.885 3.896 -6.953 1.00 89.88 310 VAL A O 1
ATOM 2442 N N . MET A 1 311 ? 4.699 4.092 -7.402 1.00 89.50 311 MET A N 1
ATOM 2443 C CA . MET A 1 311 ? 4.863 3.933 -8.846 1.00 89.50 311 MET A CA 1
ATOM 2444 C C . MET A 1 311 ? 5.622 5.105 -9.464 1.00 89.50 311 MET A C 1
ATOM 2446 O O . MET A 1 311 ? 6.585 4.862 -10.191 1.00 89.50 311 MET A O 1
ATOM 2450 N N . LEU A 1 312 ? 5.268 6.347 -9.135 1.00 89.19 312 LEU A N 1
ATOM 2451 C CA . LEU A 1 312 ? 5.950 7.527 -9.668 1.00 89.19 312 LEU A CA 1
ATOM 2452 C C . LEU A 1 312 ? 7.426 7.578 -9.245 1.00 89.19 312 LEU A C 1
ATOM 2454 O O . LEU A 1 312 ? 8.310 7.749 -10.085 1.00 89.19 312 LEU A O 1
ATOM 2458 N N . VAL A 1 313 ? 7.709 7.337 -7.961 1.00 92.00 313 VAL A N 1
ATOM 2459 C CA . VAL A 1 313 ? 9.083 7.242 -7.444 1.00 92.00 313 VAL A CA 1
ATOM 2460 C C . VAL A 1 313 ? 9.831 6.097 -8.124 1.00 92.00 313 VAL A C 1
ATOM 2462 O O . VAL A 1 313 ? 11.000 6.253 -8.465 1.00 92.00 313 VAL A O 1
ATOM 2465 N N . SER A 1 314 ? 9.174 4.963 -8.387 1.00 91.75 314 SER A N 1
ATOM 2466 C CA . SER A 1 314 ? 9.822 3.852 -9.088 1.00 91.75 314 SER A CA 1
ATOM 2467 C C . SER A 1 314 ? 10.243 4.209 -10.514 1.00 91.75 314 SER A C 1
ATOM 2469 O O . SER A 1 314 ? 11.327 3.805 -10.920 1.00 91.75 314 SER A O 1
ATOM 2471 N N . VAL A 1 315 ? 9.442 4.989 -11.255 1.00 91.12 315 VAL A N 1
ATOM 2472 C CA . VAL A 1 315 ? 9.803 5.451 -12.608 1.00 91.12 315 VAL A CA 1
ATOM 2473 C C . VAL A 1 315 ? 11.046 6.335 -12.545 1.00 91.12 315 VAL A C 1
ATOM 2475 O O . VAL A 1 315 ? 11.986 6.110 -13.303 1.00 91.12 315 VAL A O 1
ATOM 2478 N N . ALA A 1 316 ? 11.096 7.274 -11.595 1.00 91.62 316 ALA A N 1
ATOM 2479 C CA . ALA A 1 316 ? 12.261 8.134 -11.397 1.00 91.62 316 ALA A CA 1
ATOM 2480 C C . ALA A 1 316 ? 13.521 7.332 -11.024 1.00 91.62 316 ALA A C 1
ATOM 2482 O O . ALA A 1 316 ? 14.580 7.542 -11.607 1.00 91.62 316 ALA A O 1
ATOM 2483 N N . VAL A 1 317 ? 13.410 6.372 -10.099 1.00 92.44 317 VAL A N 1
ATOM 2484 C CA . VAL A 1 317 ? 14.543 5.524 -9.686 1.00 92.44 317 VAL A CA 1
ATOM 2485 C C . VAL A 1 317 ? 15.051 4.670 -10.852 1.00 92.44 317 VAL A C 1
ATOM 2487 O O . VAL A 1 317 ? 16.256 4.604 -11.080 1.00 92.44 317 VAL A O 1
ATOM 2490 N N . TYR A 1 318 ? 14.157 4.044 -11.624 1.00 90.44 318 TYR A N 1
ATOM 2491 C CA . TYR A 1 318 ? 14.553 3.215 -12.768 1.00 90.44 318 TYR A CA 1
ATOM 2492 C C . TYR A 1 318 ? 15.108 4.031 -13.940 1.00 90.44 318 TYR A C 1
ATOM 2494 O O . TYR A 1 318 ? 15.933 3.521 -14.691 1.00 90.44 318 TYR A O 1
ATOM 2502 N N . ALA A 1 319 ? 14.708 5.296 -14.085 1.00 87.62 319 ALA A N 1
ATOM 2503 C CA . ALA A 1 319 ? 15.272 6.184 -15.094 1.00 87.62 319 ALA A CA 1
ATOM 2504 C C . ALA A 1 319 ? 16.749 6.524 -14.827 1.00 87.62 319 ALA A C 1
ATOM 2506 O O . ALA A 1 319 ? 17.490 6.721 -15.782 1.00 87.62 319 ALA A O 1
ATOM 2507 N N . VAL A 1 320 ? 17.186 6.554 -13.562 1.00 89.38 320 VAL A N 1
ATOM 2508 C CA . VAL A 1 320 ? 18.559 6.940 -13.177 1.00 89.38 320 VAL A CA 1
ATOM 2509 C C . VAL A 1 320 ? 19.526 5.752 -13.142 1.00 89.38 320 VAL A C 1
ATOM 2511 O O . VAL A 1 320 ? 20.722 5.939 -13.339 1.00 89.38 320 VAL A O 1
ATOM 2514 N N . ILE A 1 321 ? 19.039 4.529 -12.907 1.00 89.00 321 ILE A N 1
ATOM 2515 C CA . ILE A 1 321 ? 19.887 3.329 -12.844 1.00 89.00 321 ILE A CA 1
ATOM 2516 C C . ILE A 1 321 ? 19.995 2.717 -14.251 1.00 89.00 321 ILE A C 1
ATOM 2518 O O . ILE A 1 321 ? 18.998 2.170 -14.732 1.00 89.00 321 ILE A O 1
ATOM 2522 N N . PRO A 1 322 ? 21.159 2.799 -14.928 1.00 84.25 322 PRO A N 1
ATOM 2523 C CA . PRO A 1 322 ? 21.332 2.209 -16.250 1.00 84.25 322 PRO A CA 1
ATOM 2524 C C . PRO A 1 322 ? 21.200 0.687 -16.180 1.00 84.25 322 PRO A C 1
ATOM 2526 O O . PRO A 1 322 ? 21.712 0.051 -15.261 1.00 84.25 322 PRO A O 1
ATOM 2529 N N . ALA A 1 323 ? 20.477 0.123 -17.145 1.00 87.00 323 ALA A N 1
ATOM 2530 C CA . ALA A 1 323 ? 20.338 -1.316 -17.317 1.00 87.00 323 ALA A CA 1
ATOM 2531 C C . ALA A 1 323 ? 20.056 -1.639 -18.791 1.00 87.00 323 ALA A C 1
ATOM 2533 O O . ALA A 1 323 ? 19.050 -1.200 -19.365 1.00 87.00 323 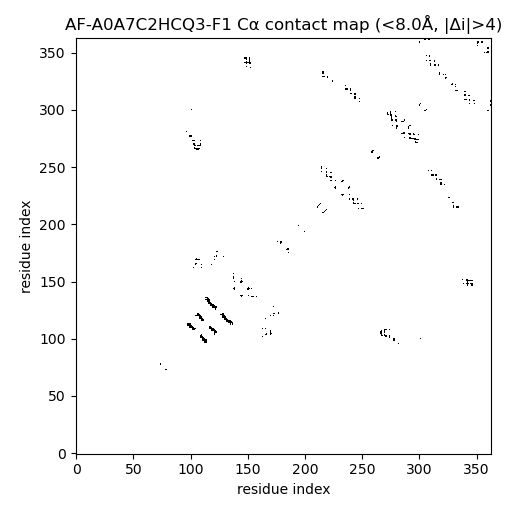ALA A O 1
ATOM 2534 N N . HIS A 1 324 ? 20.937 -2.426 -19.398 1.00 82.44 324 HIS A N 1
ATOM 2535 C CA . HIS A 1 324 ? 20.953 -2.700 -20.833 1.00 82.44 324 HIS A CA 1
ATOM 2536 C C . HIS A 1 324 ? 20.346 -4.070 -21.164 1.00 82.44 324 HIS A C 1
ATOM 2538 O O . HIS A 1 324 ? 19.734 -4.230 -22.217 1.00 82.44 324 HIS A O 1
ATOM 2544 N N . GLY A 1 325 ? 20.444 -5.043 -20.251 1.00 87.88 325 GLY A N 1
ATOM 2545 C CA . GLY A 1 325 ? 19.8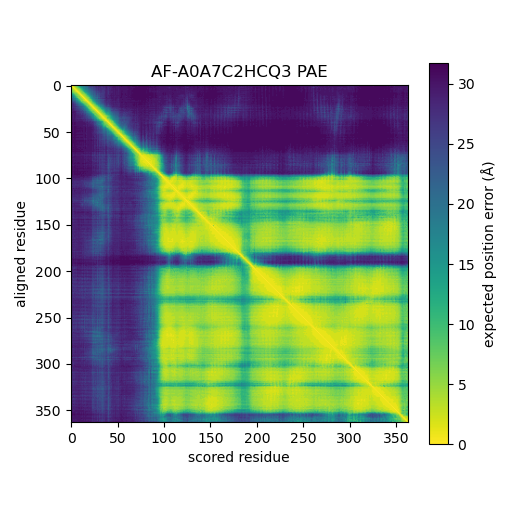53 -6.375 -20.420 1.00 87.88 325 GLY A CA 1
ATOM 2546 C C . GLY A 1 325 ? 18.469 -6.533 -19.778 1.00 87.88 325 GLY A C 1
ATOM 2547 O O . GLY A 1 325 ? 18.152 -5.886 -18.783 1.00 87.88 325 GLY A O 1
ATOM 2548 N N . PHE A 1 326 ? 17.649 -7.467 -20.277 1.00 90.12 326 PHE A N 1
ATOM 2549 C CA . PHE A 1 326 ? 16.358 -7.802 -19.650 1.00 90.12 326 PHE A CA 1
ATOM 2550 C C . PHE A 1 326 ? 16.526 -8.285 -18.199 1.00 90.12 326 PHE A C 1
ATOM 2552 O O . PHE A 1 326 ? 15.835 -7.814 -17.297 1.00 90.12 326 PHE A O 1
ATOM 2559 N N . LEU A 1 327 ? 17.474 -9.200 -17.964 1.00 93.12 327 LEU A N 1
ATOM 2560 C CA . LEU A 1 327 ? 17.760 -9.736 -16.628 1.00 93.12 327 LEU A CA 1
ATOM 2561 C C . LEU A 1 327 ? 18.279 -8.656 -15.679 1.00 93.12 327 LEU A C 1
ATOM 2563 O O . LEU A 1 327 ? 17.865 -8.607 -14.526 1.00 93.12 327 LEU A O 1
ATOM 2567 N N . GLU A 1 328 ? 19.128 -7.760 -16.175 1.00 91.69 328 GLU A N 1
ATOM 2568 C CA . GLU A 1 328 ? 19.634 -6.616 -15.418 1.00 91.69 328 GLU A CA 1
ATOM 2569 C C . GLU A 1 328 ? 18.494 -5.653 -15.048 1.00 91.69 328 GLU A C 1
ATOM 2571 O O . GLU A 1 328 ? 18.305 -5.326 -13.876 1.00 91.69 328 GLU A O 1
ATOM 2576 N N . ARG A 1 329 ? 17.646 -5.291 -16.022 1.00 91.44 329 ARG A N 1
ATOM 2577 C CA . ARG A 1 329 ? 16.442 -4.468 -15.814 1.00 91.44 329 ARG A CA 1
ATOM 2578 C C . ARG A 1 329 ? 15.485 -5.103 -14.800 1.00 91.44 329 ARG A C 1
ATOM 2580 O O . ARG A 1 329 ? 14.855 -4.375 -14.027 1.00 91.44 329 ARG A O 1
ATOM 2587 N N . MET A 1 330 ? 15.367 -6.431 -14.790 1.00 93.50 330 MET A N 1
ATOM 2588 C CA . MET A 1 330 ? 14.557 -7.174 -13.822 1.00 93.50 330 MET A CA 1
ATOM 2589 C C . MET A 1 330 ? 15.204 -7.194 -12.430 1.00 93.50 330 MET A C 1
ATOM 2591 O O . MET A 1 330 ? 14.527 -6.922 -11.437 1.00 93.50 330 MET A O 1
ATOM 2595 N N . ALA A 1 331 ? 16.511 -7.446 -12.344 1.00 93.56 331 ALA A N 1
ATOM 2596 C CA . ALA A 1 331 ? 17.255 -7.446 -11.088 1.00 93.56 331 ALA A CA 1
ATOM 2597 C C . ALA A 1 331 ? 17.179 -6.078 -10.398 1.00 93.56 331 ALA A C 1
ATOM 2599 O O . ALA A 1 331 ? 16.805 -6.007 -9.228 1.00 93.56 331 ALA A O 1
ATOM 2600 N N . VAL A 1 332 ? 17.407 -4.984 -11.134 1.00 93.06 332 VAL A N 1
ATOM 2601 C CA . VAL A 1 332 ? 17.261 -3.610 -10.621 1.00 93.06 332 VAL A CA 1
ATOM 2602 C C . VAL A 1 332 ? 15.853 -3.375 -10.068 1.00 93.06 332 VAL A C 1
ATOM 2604 O O . VAL A 1 332 ? 15.693 -2.818 -8.983 1.00 93.06 332 VAL A O 1
ATOM 2607 N N . ARG A 1 333 ? 14.811 -3.846 -10.764 1.00 91.88 333 ARG A N 1
ATOM 2608 C CA . ARG A 1 333 ? 13.413 -3.677 -10.334 1.00 91.88 333 ARG A CA 1
ATOM 2609 C C . ARG A 1 333 ? 13.101 -4.350 -9.001 1.00 91.88 333 ARG A C 1
ATOM 2611 O O . ARG A 1 333 ? 12.298 -3.798 -8.244 1.00 91.88 333 ARG A O 1
ATOM 2618 N N . VAL A 1 334 ? 13.709 -5.505 -8.734 1.00 91.50 334 VAL A N 1
ATOM 2619 C CA . VAL A 1 334 ? 13.538 -6.266 -7.488 1.00 91.50 334 VAL A CA 1
ATOM 2620 C C . VAL A 1 334 ? 14.427 -5.703 -6.378 1.00 91.50 334 VAL A C 1
ATOM 2622 O O . VAL A 1 334 ? 13.937 -5.411 -5.290 1.00 91.50 334 VAL A O 1
ATOM 2625 N N . LEU A 1 335 ? 15.713 -5.482 -6.654 1.00 93.00 335 LEU A N 1
ATOM 2626 C CA . LEU A 1 335 ? 16.686 -5.022 -5.659 1.00 93.00 335 LEU A CA 1
ATOM 2627 C C . LEU A 1 335 ? 16.436 -3.580 -5.204 1.00 93.00 335 LEU A C 1
ATOM 2629 O O . LEU A 1 335 ? 16.703 -3.250 -4.052 1.00 93.00 335 LEU A O 1
ATOM 2633 N N . ALA A 1 336 ? 15.868 -2.727 -6.060 1.00 92.94 336 ALA A N 1
ATOM 2634 C CA . ALA A 1 336 ? 15.522 -1.356 -5.695 1.00 92.94 336 ALA A CA 1
ATOM 2635 C C . ALA A 1 336 ? 14.232 -1.244 -4.857 1.00 92.94 336 ALA A C 1
ATOM 2637 O O . ALA A 1 336 ? 13.899 -0.141 -4.425 1.00 92.94 336 ALA A O 1
ATOM 2638 N N . LEU A 1 337 ? 13.492 -2.336 -4.603 1.00 91.12 337 LEU A N 1
ATOM 2639 C CA . LEU A 1 337 ? 12.235 -2.288 -3.837 1.00 91.12 337 LEU A CA 1
ATOM 2640 C C . LEU A 1 337 ? 12.382 -1.638 -2.449 1.00 91.12 337 LEU A C 1
ATOM 2642 O O . LEU A 1 337 ? 11.569 -0.762 -2.144 1.00 91.12 337 LEU A O 1
ATOM 2646 N N . PRO A 1 338 ? 13.390 -1.980 -1.616 1.00 91.25 338 PRO A N 1
ATOM 2647 C CA . PRO A 1 338 ? 13.554 -1.349 -0.307 1.00 91.25 338 PRO A CA 1
ATOM 2648 C C . PRO A 1 338 ? 13.840 0.153 -0.415 1.00 91.25 338 PRO A C 1
ATOM 2650 O O . PRO A 1 338 ? 13.272 0.945 0.339 1.00 91.25 338 PRO A O 1
ATOM 2653 N N . LEU A 1 339 ? 14.668 0.552 -1.388 1.00 92.62 339 LEU A N 1
ATOM 2654 C CA . LEU A 1 339 ? 14.982 1.956 -1.653 1.00 92.62 339 LEU A CA 1
ATOM 2655 C C . LEU A 1 339 ? 13.726 2.726 -2.072 1.00 92.62 339 LEU A C 1
ATOM 2657 O O . LEU A 1 339 ? 13.424 3.765 -1.492 1.00 92.62 339 LEU A O 1
ATOM 2661 N N . ILE A 1 340 ? 12.965 2.194 -3.032 1.00 93.56 340 ILE A N 1
ATOM 2662 C CA . ILE A 1 340 ? 11.725 2.807 -3.520 1.00 93.56 340 ILE A CA 1
ATOM 2663 C C . ILE A 1 340 ? 10.711 2.932 -2.382 1.00 93.56 340 ILE A C 1
ATOM 2665 O O . ILE A 1 340 ? 10.127 3.999 -2.214 1.00 93.56 340 ILE A O 1
ATOM 2669 N N . ALA A 1 341 ? 10.515 1.884 -1.576 1.00 89.44 341 ALA A N 1
ATOM 2670 C CA . ALA A 1 341 ? 9.585 1.915 -0.449 1.00 89.44 341 ALA A CA 1
ATOM 2671 C C . ALA A 1 341 ? 9.969 2.992 0.579 1.00 89.44 341 ALA A C 1
ATOM 2673 O O . ALA A 1 341 ? 9.119 3.775 1.009 1.00 89.44 341 ALA A O 1
ATOM 2674 N N . GLY A 1 342 ? 11.255 3.072 0.936 1.00 91.06 342 GLY A N 1
ATOM 2675 C CA . GLY A 1 342 ? 11.756 4.080 1.864 1.00 91.06 342 GLY A CA 1
ATOM 2676 C C . GLY A 1 342 ? 11.655 5.505 1.313 1.00 91.06 342 GLY A C 1
ATOM 2677 O O . GLY A 1 342 ? 11.156 6.384 2.011 1.00 91.06 342 GLY A O 1
ATOM 2678 N N . LEU A 1 343 ? 12.049 5.734 0.055 1.00 92.19 343 LEU A N 1
ATOM 2679 C CA . LEU A 1 343 ? 11.926 7.040 -0.605 1.00 92.19 343 LEU A CA 1
ATOM 2680 C C . LEU A 1 343 ? 10.465 7.485 -0.716 1.00 92.19 343 LEU A C 1
ATOM 2682 O O . LEU A 1 343 ? 10.146 8.625 -0.389 1.00 92.19 343 LEU A O 1
ATOM 2686 N N . SER A 1 344 ? 9.566 6.583 -1.112 1.00 90.81 344 SER A N 1
ATOM 2687 C CA . SER A 1 344 ? 8.136 6.889 -1.259 1.00 90.81 344 SER A CA 1
ATOM 2688 C C . SER A 1 344 ? 7.513 7.309 0.067 1.00 90.81 344 SER A C 1
ATOM 2690 O O . SER A 1 344 ? 6.757 8.276 0.118 1.00 90.81 344 SER A O 1
ATOM 2692 N N . TYR A 1 345 ? 7.884 6.640 1.162 1.00 87.94 345 TYR A N 1
ATOM 2693 C CA . TYR A 1 345 ? 7.455 7.040 2.497 1.00 87.94 345 TYR A CA 1
ATOM 2694 C C . TYR A 1 345 ? 7.930 8.455 2.861 1.00 87.94 345 TYR A C 1
ATOM 2696 O O . TYR A 1 345 ? 7.145 9.245 3.387 1.00 87.94 345 TYR A O 1
ATOM 2704 N N . GLU A 1 346 ? 9.189 8.805 2.570 1.00 88.44 346 GLU A N 1
ATOM 2705 C CA . GLU A 1 346 ? 9.703 10.157 2.829 1.00 88.44 346 GLU A CA 1
ATOM 2706 C C . GLU A 1 346 ? 8.988 11.216 1.984 1.00 88.44 346 GLU A C 1
ATOM 2708 O O . GLU A 1 346 ? 8.641 12.272 2.512 1.00 88.44 346 GLU A O 1
ATOM 2713 N N . VAL A 1 347 ? 8.718 10.926 0.706 1.00 86.38 347 VAL A N 1
ATOM 2714 C CA . VAL A 1 347 ? 7.973 11.822 -0.192 1.00 86.38 347 VAL A CA 1
ATOM 2715 C C . VAL A 1 347 ? 6.568 12.082 0.349 1.00 86.38 347 VAL A C 1
ATOM 2717 O O . VAL A 1 347 ? 6.163 13.236 0.466 1.00 86.38 347 VAL A O 1
ATOM 2720 N N . ILE A 1 348 ? 5.847 11.036 0.760 1.00 80.62 348 ILE A N 1
ATOM 2721 C CA . ILE A 1 348 ? 4.491 11.165 1.319 1.00 80.62 348 ILE A CA 1
ATOM 2722 C C . ILE A 1 348 ? 4.518 11.929 2.638 1.00 80.62 348 ILE A C 1
ATOM 2724 O O . ILE A 1 348 ? 3.709 12.826 2.863 1.00 80.62 348 ILE A O 1
ATOM 2728 N N . ARG A 1 349 ? 5.476 11.618 3.514 1.00 79.56 349 ARG A N 1
ATOM 2729 C CA . ARG A 1 349 ? 5.643 12.328 4.784 1.00 79.56 349 ARG A CA 1
ATOM 2730 C C . ARG A 1 349 ? 5.949 13.809 4.566 1.00 79.56 349 ARG A C 1
ATOM 2732 O O . ARG A 1 349 ? 5.466 14.650 5.324 1.00 79.56 349 ARG A O 1
ATOM 2739 N N . TYR A 1 350 ? 6.760 14.129 3.563 1.00 81.12 350 TYR A N 1
ATOM 2740 C CA . TYR A 1 350 ? 7.068 15.502 3.188 1.00 81.12 350 TYR A CA 1
ATOM 2741 C C . TYR A 1 350 ? 5.830 16.224 2.638 1.00 81.12 350 TYR A C 1
ATOM 2743 O O . TYR A 1 350 ? 5.527 17.327 3.092 1.00 81.12 350 TYR A O 1
ATOM 2751 N N . ALA A 1 351 ? 5.078 15.581 1.739 1.00 76.31 351 ALA A N 1
ATOM 2752 C CA . ALA A 1 351 ? 3.840 16.119 1.176 1.00 76.31 351 ALA A CA 1
ATOM 2753 C C . ALA A 1 351 ? 2.786 16.386 2.266 1.00 76.31 351 ALA A C 1
ATOM 2755 O O . ALA A 1 351 ? 2.227 17.479 2.331 1.00 76.31 351 ALA A O 1
ATOM 2756 N N . ALA A 1 352 ? 2.599 15.446 3.198 1.00 69.75 352 ALA A N 1
ATOM 2757 C CA . ALA A 1 352 ? 1.643 15.568 4.300 1.00 69.75 352 ALA A CA 1
ATOM 2758 C C . ALA A 1 352 ? 1.955 16.732 5.261 1.00 69.75 352 ALA A C 1
ATOM 2760 O O . ALA A 1 352 ? 1.041 17.311 5.846 1.00 69.75 352 ALA A O 1
ATOM 2761 N N . ARG A 1 353 ? 3.236 17.099 5.414 1.00 69.19 353 ARG A N 1
ATOM 2762 C CA . ARG A 1 353 ? 3.668 18.259 6.218 1.00 69.19 353 ARG A CA 1
ATOM 2763 C C . ARG A 1 353 ? 3.441 19.598 5.519 1.00 69.19 353 ARG A C 1
ATOM 2765 O O . ARG A 1 353 ? 3.448 20.628 6.180 1.00 69.19 353 ARG A O 1
ATOM 2772 N N . ARG A 1 354 ? 3.258 19.598 4.197 1.00 68.19 354 ARG A N 1
ATOM 2773 C CA . ARG A 1 354 ? 3.018 20.795 3.382 1.00 68.19 354 ARG A CA 1
ATOM 2774 C C . ARG A 1 354 ? 1.683 20.659 2.652 1.00 68.19 354 ARG A C 1
ATOM 2776 O O . ARG A 1 354 ? 1.663 20.554 1.421 1.00 68.19 354 ARG A O 1
ATOM 2783 N N . ARG A 1 355 ? 0.582 20.666 3.425 1.00 56.09 355 ARG A N 1
ATOM 2784 C CA . ARG A 1 355 ? -0.807 20.729 2.924 1.00 56.09 355 ARG A CA 1
ATOM 2785 C C . ARG A 1 355 ? -0.943 21.993 2.044 1.00 56.09 355 ARG A C 1
ATOM 2787 O O . ARG A 1 355 ? -1.159 23.077 2.566 1.00 56.09 355 ARG A O 1
ATOM 2794 N N . GLY A 1 356 ? -0.693 21.869 0.733 1.00 54.19 356 GLY A N 1
ATOM 2795 C CA . GLY A 1 356 ? -0.631 22.984 -0.231 1.00 54.19 356 GLY A CA 1
ATOM 2796 C C . GLY A 1 356 ? 0.427 22.864 -1.346 1.00 54.19 356 GLY A C 1
ATOM 2797 O O . GLY A 1 356 ? 0.422 23.666 -2.273 1.00 54.19 356 GLY A O 1
ATOM 2798 N N . SER A 1 357 ? 1.342 21.888 -1.294 1.00 55.66 357 SER A N 1
ATOM 2799 C CA . SER A 1 357 ? 2.303 21.652 -2.392 1.00 55.66 357 SER A CA 1
ATOM 2800 C C . SER A 1 357 ? 1.680 20.888 -3.571 1.00 55.66 357 SER A C 1
ATOM 2802 O O . SER A 1 357 ? 0.732 20.136 -3.373 1.00 55.66 357 SER A O 1
ATOM 2804 N N . LEU A 1 358 ? 2.251 20.994 -4.782 1.00 53.59 358 LEU A N 1
ATOM 2805 C CA . LEU A 1 358 ? 1.840 20.177 -5.942 1.00 53.59 358 LEU A CA 1
ATOM 2806 C C . LEU A 1 358 ? 1.863 18.668 -5.641 1.00 53.59 358 LEU A C 1
ATOM 2808 O O . LEU A 1 358 ? 1.060 17.922 -6.183 1.00 53.59 358 LEU A O 1
ATOM 2812 N N . LEU A 1 359 ? 2.738 18.218 -4.736 1.00 53.50 359 LEU A N 1
ATOM 2813 C CA . LEU A 1 359 ? 2.791 16.823 -4.292 1.00 53.50 359 LEU A CA 1
ATOM 2814 C C . LEU A 1 359 ? 1.554 16.410 -3.484 1.00 53.50 359 LEU A C 1
ATOM 2816 O O . LEU A 1 359 ? 1.187 15.243 -3.523 1.00 53.50 359 LEU A O 1
ATOM 2820 N N . ALA A 1 360 ? 0.882 17.355 -2.820 1.00 54.91 360 ALA A N 1
ATOM 2821 C CA . ALA A 1 360 ? -0.374 17.109 -2.116 1.00 54.91 360 ALA A CA 1
ATOM 2822 C C . ALA A 1 360 ? -1.565 16.873 -3.066 1.00 54.91 360 ALA A C 1
ATOM 2824 O O . ALA A 1 360 ? -2.608 16.428 -2.611 1.00 54.91 360 ALA A O 1
ATOM 2825 N N . LEU A 1 361 ? -1.431 17.160 -4.370 1.00 52.41 361 LEU A N 1
ATOM 2826 C CA . LEU A 1 361 ? -2.431 16.775 -5.379 1.00 52.41 361 LEU A CA 1
ATOM 2827 C C . LEU A 1 361 ? -2.300 15.302 -5.793 1.00 52.41 361 LEU A C 1
ATOM 2829 O O . LEU A 1 361 ? -3.256 14.722 -6.297 1.00 52.41 361 LEU A O 1
ATOM 2833 N N . PHE A 1 362 ? -1.115 14.713 -5.607 1.00 52.53 362 PHE A N 1
ATOM 2834 C CA . PHE A 1 362 ? -0.810 13.329 -5.983 1.00 52.53 362 PHE A CA 1
ATOM 2835 C C . PHE A 1 362 ? -0.849 12.353 -4.795 1.00 52.53 362 PHE A C 1
ATOM 2837 O O . PHE A 1 362 ? -0.717 11.145 -5.003 1.00 52.53 362 PHE A O 1
ATOM 2844 N N . THR A 1 363 ? -1.007 12.864 -3.569 1.00 48.53 363 THR A N 1
ATOM 2845 C CA . THR A 1 363 ? -1.257 12.097 -2.336 1.00 48.53 363 THR A CA 1
ATOM 2846 C C . THR A 1 363 ? -2.682 12.332 -1.882 1.00 48.53 363 THR A C 1
ATOM 2848 O O . THR A 1 363 ? -3.444 11.346 -1.788 1.00 48.53 363 THR A O 1
#

Foldseek 3Di:
DDDDDDDDDDDPDPDDDDDDPDDDDDDPDPDPPDDDDPDPDDPDDDDDDDDDDDDDDDPDPPPPPDPDDPPVPCDPVNVVVVVVCVVCCLVVPPPCPFQKDWAFEQQWIWIDTPFKIKIWHAAPVRDIDIDIDTDDDVCVVDVVLVDFLSVLVVVVVSVVVVVVVSRVVNVVRHVVSVCVVVVHDPPPPVPPDPPPVVVVVVVVVVVVVVCLCQQQVVLLVVLVVVCVVDVVCVQQLVSLVSSLVSNVVSVVVVVVVQCVDPRVVSSLVNLLLRQLQSVCSSVVHDRDPVNSVVDGSDHLPDVVLLVQLLSVLLSVQSSPDDDDDSVRSRCCSVVCVSVSSSVSSVLSVVLVSVVDDPSSVSD

Radius of gyration: 30.43 Å; Cα contacts (8 Å, |Δi|>4): 281; chains: 1; bounding box: 76×85×89 Å

Secondary structure (DSSP, 8-state):
----------------------------------PPPTTS----------PPPP---PPP---------------HHHHHHHHHHHHHHHHHS-------EEEEETTEEEEE-SSEEEEEEE-TTS-EEEEEEE---HHHH-GGGGSTTHHHHHHHHHHHHHHHHHHHHHHHHHHHHHHHHTT--TTSGGGS----HHHHHHHHHHHHHHHHIIIIIHHHHHHHHHHTT-GGGGSHHHHHHHHHHHHHHHHHHHHHHHTTSHHHHHHHHHHHHHHHHHHHHHTTS--SHHHHTTS-S--TT-HHHHHHHHHHHHHHHHHHS---SHHHHHHHHHHTHHHHHHHHHHHHHHHHHSTTSGGGGT-

Sequence (363 aa):
MPWKKAPPTTARRRLKPSRSAGSWKPTRVRAARWRPPDGAYAREGGAQGFRVPEGRILPRPAILISRERLIITLTLASFLRLAAHVHLMPILESGEETLVGGQAVMEGVMMRAPHSYATAVRRPDGQVVIDERPLPKLSEKYPALRLPILRGIGTLGQAMALGIKALRFSADVAMQAEAEAGGEPAGDRRKGGELPGWVLALNLAFSFVFFIALYKFVPLWITTKLEGIYPELHNQLLFNAVDGVIRVAIFLAFLWLISRWADIRRVFEYHGAEHRVVFNFESGMPVNIGNARLFSTWHPRCGTSFLLVVMLVSVAVYAVIPAHGFLERMAVRVLALPLIAGLSYEVIRYAARRRGSLLALFT

Nearest PDB structures (foldseek):
  8pag-assembly1_A  TM=7.469E-01  e=3.167E+00  Norway rat pestivirus
  6thy-assembly1_AAA  TM=5.556E-01  e=3.333E+00  Clostridium botulinum
  6f0p-assembly1_A  TM=5.382E-01  e=4.533E+00  Clostridium botulinum
  4iqp-assembly1_A  TM=5.767E-01  e=5.855E+00  Clostridium botulinum
  5tpb-assembly2_B  TM=5.620E-01  e=6.163E+00  Clostridium botulinum